Protein AF-A0A834TKG4-F1 (afdb_monomer)

Solvent-accessible surface area (backbone atoms only — not comparable to full-atom values): 13548 Å² total; per-residue (Å²): 133,84,75,56,68,64,60,54,53,48,51,54,40,50,51,53,50,52,53,44,49,48,60,56,52,59,51,78,78,48,85,90,79,63,82,61,57,64,55,54,50,53,53,45,51,53,52,48,52,54,41,52,54,48,50,53,53,52,49,50,49,61,70,53,38,75,81,76,44,99,68,56,69,70,56,56,52,52,53,50,52,54,48,52,52,52,52,50,50,50,51,50,53,50,49,52,55,48,49,51,54,47,48,52,41,49,74,68,39,55,80,53,52,67,62,47,50,51,47,61,63,47,75,77,44,54,79,67,51,43,54,51,50,50,53,50,53,52,52,54,49,52,56,54,48,52,55,49,48,54,53,52,52,54,51,49,53,51,54,51,52,51,52,52,51,50,55,51,49,51,54,55,49,53,57,48,50,55,52,50,53,56,49,49,51,51,52,51,64,52,50,53,61,50,51,52,50,51,53,54,53,50,52,52,53,53,52,54,53,53,54,52,53,52,51,54,53,51,52,54,54,56,65,74,67,63,77,87,80,83,85,87,81,82,90,79,85,134

Foldseek 3Di:
DDPDPLVVLLVVLVVLLVVLVVLLVVVVPDDDDDPVVVVSLVVSVVSLVVSVVSLVVSVVCLVCVVVPDPDDVVVSVVSVVSSVVSVVSSVVSVVSSVVVVVVVVVVVPPPPVVVVVLCVVCVPDDPVVNVVSVVVVVVVVVVVVVVVVVVVVVVVVVVVVVVVVVVVVVVVVVVVVVVVVVVVCVVVVVPVVVVVVVVVVVVVVVVVVVVVVVVVVVVVVVVVPDDDDDDDDDDDDD

pLDDT: mean 70.34, std 13.9, range [37.44, 93.44]

Radius of gyration: 43.19 Å; Cα contacts (8 Å, |Δi|>4): 55; chains: 1; bounding box: 131×38×125 Å

Mean predicted aligned error: 20.1 Å

Structure (mmCIF, N/CA/C/O backbone):
data_AF-A0A834TKG4-F1
#
_entry.id   AF-A0A834TKG4-F1
#
loop_
_atom_site.group_PDB
_atom_site.id
_atom_site.type_symbol
_atom_site.label_atom_id
_atom_site.label_alt_id
_atom_site.label_comp_id
_atom_site.label_asym_id
_atom_site.label_entity_id
_atom_site.label_seq_id
_atom_site.pdbx_PDB_ins_code
_atom_site.Cartn_x
_atom_site.Cartn_y
_atom_site.Cartn_z
_atom_site.occupancy
_atom_site.B_iso_or_equiv
_atom_site.auth_seq_id
_atom_site.auth_comp_id
_atom_site.auth_asym_id
_atom_site.auth_atom_id
_atom_site.pdbx_PDB_model_num
ATOM 1 N N . MET A 1 1 ? -21.857 -5.914 17.409 1.00 37.44 1 MET A N 1
ATOM 2 C CA . MET A 1 1 ? -20.443 -6.019 17.826 1.00 37.44 1 MET A CA 1
ATOM 3 C C . MET A 1 1 ? -19.599 -5.510 16.670 1.00 37.44 1 MET A C 1
ATOM 5 O O . MET A 1 1 ? -19.469 -6.218 15.680 1.00 37.44 1 MET A O 1
ATOM 9 N N . ALA A 1 2 ? -19.170 -4.247 16.712 1.00 50.44 2 ALA A N 1
ATOM 10 C CA . ALA A 1 2 ? -18.361 -3.668 15.642 1.00 50.44 2 ALA A CA 1
ATOM 11 C C . ALA A 1 2 ? -16.979 -4.337 15.653 1.00 50.44 2 ALA A C 1
ATOM 13 O O . ALA A 1 2 ? -16.326 -4.378 16.692 1.00 50.44 2 ALA A O 1
ATOM 14 N N . SER A 1 3 ? -16.574 -4.925 14.526 1.00 61.81 3 SER A N 1
ATOM 15 C CA . SER A 1 3 ? -15.241 -5.516 14.389 1.00 61.81 3 SER A CA 1
ATOM 16 C C . SER A 1 3 ? -14.193 -4.421 14.567 1.00 61.81 3 SER A C 1
ATOM 18 O O . SER A 1 3 ? -14.313 -3.370 13.941 1.00 61.81 3 SER A O 1
ATOM 20 N N . ASP A 1 4 ? -13.172 -4.688 15.383 1.00 80.25 4 ASP A N 1
ATOM 21 C CA . ASP A 1 4 ? -12.045 -3.782 15.613 1.00 80.25 4 ASP A CA 1
ATOM 22 C C . ASP A 1 4 ? -11.504 -3.246 14.267 1.00 80.25 4 ASP A C 1
ATOM 24 O O . ASP A 1 4 ? -11.123 -4.051 13.401 1.00 80.25 4 ASP A O 1
ATOM 28 N N . PRO A 1 5 ? -11.490 -1.912 14.063 1.00 81.81 5 PRO A N 1
ATOM 29 C CA . PRO A 1 5 ? -11.007 -1.287 12.836 1.00 81.81 5 PRO A CA 1
ATOM 30 C C . PRO A 1 5 ? -9.600 -1.739 12.440 1.00 81.81 5 PRO A C 1
ATOM 32 O O . PRO A 1 5 ? -9.330 -1.936 11.251 1.00 81.81 5 PRO A O 1
ATOM 35 N N . TRP A 1 6 ? -8.728 -1.970 13.424 1.00 87.44 6 TRP A N 1
ATOM 36 C CA . TRP A 1 6 ? -7.370 -2.450 13.197 1.00 87.44 6 TRP A CA 1
ATOM 37 C C . TRP A 1 6 ? -7.371 -3.873 12.634 1.00 87.44 6 TRP A C 1
ATOM 39 O O . TRP A 1 6 ? -6.695 -4.151 11.646 1.00 87.44 6 TRP A O 1
ATOM 49 N N . VAL A 1 7 ? -8.191 -4.767 13.197 1.00 87.12 7 VAL A N 1
ATOM 50 C CA . VAL A 1 7 ? -8.301 -6.164 12.738 1.00 87.12 7 VAL A CA 1
ATOM 51 C C . VAL A 1 7 ? -8.817 -6.227 11.301 1.00 87.12 7 VAL A C 1
ATOM 53 O O . VAL A 1 7 ? -8.316 -7.015 10.497 1.00 87.12 7 VAL A O 1
ATOM 56 N N . ARG A 1 8 ? -9.774 -5.366 10.938 1.00 88.06 8 ARG A N 1
ATOM 57 C CA . ARG A 1 8 ? -10.283 -5.286 9.561 1.00 88.06 8 ARG A CA 1
ATOM 58 C C . ARG A 1 8 ? -9.191 -4.853 8.578 1.00 88.06 8 ARG A C 1
ATOM 60 O O . ARG A 1 8 ? -8.958 -5.551 7.593 1.00 88.06 8 ARG A O 1
ATOM 67 N N . GLN A 1 9 ? -8.487 -3.757 8.870 1.00 86.50 9 GLN A N 1
ATOM 68 C CA . GLN A 1 9 ? -7.397 -3.267 8.016 1.00 86.50 9 GLN A CA 1
ATOM 69 C C . GLN A 1 9 ? -6.241 -4.271 7.926 1.00 86.50 9 GLN A C 1
ATOM 71 O O . GLN A 1 9 ? -5.652 -4.453 6.859 1.00 86.50 9 GLN A O 1
ATOM 76 N N . PHE A 1 10 ? -5.956 -4.981 9.019 1.00 91.12 10 PHE A N 1
ATOM 77 C CA . PHE A 1 10 ? -4.923 -6.009 9.061 1.00 91.12 10 PHE A CA 1
ATOM 78 C C . PHE A 1 10 ? -5.269 -7.197 8.159 1.00 91.12 10 PHE A C 1
ATOM 80 O O . PHE A 1 10 ? -4.407 -7.690 7.428 1.00 91.12 10 PHE A O 1
ATOM 87 N N . ASN A 1 11 ? -6.530 -7.633 8.155 1.00 92.12 11 ASN A N 1
ATOM 88 C CA . ASN A 1 11 ? -6.994 -8.710 7.281 1.00 92.12 11 ASN A CA 1
ATOM 89 C C . ASN A 1 11 ? -6.917 -8.316 5.799 1.00 92.12 11 ASN A C 1
ATOM 91 O O . ASN A 1 11 ? -6.475 -9.113 4.971 1.00 92.12 11 ASN A O 1
ATOM 95 N N . GLU A 1 12 ? -7.283 -7.079 5.461 1.00 90.50 12 GLU A N 1
ATOM 96 C CA . GLU A 1 12 ? -7.150 -6.556 4.097 1.00 90.50 12 GLU A CA 1
ATOM 97 C C . GLU A 1 12 ? -5.686 -6.470 3.647 1.00 90.50 12 GLU A C 1
ATOM 99 O O . GLU A 1 12 ? -5.351 -6.907 2.544 1.00 90.50 12 GLU A O 1
ATOM 104 N N . ALA A 1 13 ? -4.800 -5.953 4.506 1.00 89.75 13 ALA A N 1
ATOM 105 C CA . ALA A 1 13 ? -3.364 -5.901 4.240 1.00 89.75 13 ALA A CA 1
ATOM 106 C C . ALA A 1 13 ? -2.765 -7.310 4.084 1.00 89.75 13 ALA A C 1
ATOM 108 O O . ALA A 1 13 ? -1.976 -7.556 3.173 1.00 89.75 13 ALA A O 1
ATOM 109 N N . SER A 1 14 ? -3.190 -8.260 4.920 1.00 93.31 14 SER A N 1
ATOM 110 C CA . SER A 1 14 ? -2.753 -9.658 4.847 1.00 93.31 14 SER A CA 1
ATOM 111 C C . SER A 1 14 ? -3.196 -10.332 3.550 1.00 93.31 14 SER A C 1
ATOM 113 O O . SER A 1 14 ? -2.388 -10.991 2.897 1.00 93.31 14 SER A O 1
ATOM 115 N N . LYS A 1 15 ? -4.447 -10.120 3.120 1.00 93.44 15 LYS A N 1
ATOM 116 C CA . LYS A 1 15 ? -4.942 -10.630 1.834 1.00 93.44 15 LYS A CA 1
ATOM 117 C C . LYS A 1 15 ? -4.141 -10.058 0.664 1.00 93.44 15 LYS A C 1
ATOM 119 O O . LYS A 1 15 ? -3.711 -10.808 -0.209 1.00 93.44 15 LYS A O 1
ATOM 124 N N . LEU A 1 16 ? -3.886 -8.749 0.675 1.00 88.81 16 LEU A N 1
ATOM 125 C CA . LEU A 1 16 ? -3.086 -8.087 -0.354 1.00 88.81 16 LEU A CA 1
ATOM 126 C C . LEU A 1 16 ? -1.649 -8.634 -0.402 1.00 88.81 16 LEU A C 1
ATOM 128 O O . LEU A 1 16 ? -1.102 -8.825 -1.486 1.00 88.81 16 LEU A O 1
ATOM 132 N N . ALA A 1 17 ? -1.050 -8.931 0.754 1.00 91.00 17 ALA A N 1
ATOM 133 C CA . ALA A 1 17 ? 0.273 -9.543 0.830 1.00 91.00 17 ALA A CA 1
ATOM 134 C C . ALA A 1 17 ? 0.304 -10.956 0.218 1.00 91.00 17 ALA A C 1
ATOM 136 O O . ALA A 1 17 ? 1.222 -11.263 -0.543 1.00 91.00 17 ALA A O 1
ATOM 137 N N . GLU A 1 18 ? -0.702 -11.796 0.485 1.00 93.12 18 GLU A N 1
ATOM 138 C CA . GLU A 1 18 ? -0.793 -13.131 -0.129 1.00 93.12 18 GLU A CA 1
ATOM 139 C C . GLU A 1 18 ? -1.052 -13.058 -1.644 1.00 93.12 18 GLU A C 1
ATOM 141 O O . GLU A 1 18 ? -0.477 -13.838 -2.401 1.00 93.12 18 GLU A O 1
ATOM 146 N N . GLU A 1 19 ? -1.824 -12.077 -2.123 1.00 91.00 19 GLU A N 1
ATOM 147 C CA . GLU A 1 19 ? -1.983 -11.835 -3.564 1.00 91.00 19 GLU A CA 1
ATOM 148 C C . GLU A 1 19 ? -0.656 -11.450 -4.237 1.00 91.00 19 GLU A C 1
ATOM 150 O O . GLU A 1 19 ? -0.339 -11.953 -5.316 1.00 91.00 19 GLU A O 1
ATOM 155 N N . VAL A 1 20 ? 0.143 -10.576 -3.611 1.00 87.69 20 VAL A N 1
ATOM 156 C CA . VAL A 1 20 ? 1.477 -10.207 -4.120 1.00 87.69 20 VAL A CA 1
ATOM 157 C C . VAL A 1 20 ? 2.413 -11.406 -4.133 1.00 87.69 20 VAL A C 1
ATOM 159 O O . VAL A 1 20 ? 3.084 -11.647 -5.139 1.00 87.69 20 VAL A O 1
ATOM 162 N N . LYS A 1 21 ? 2.417 -12.194 -3.060 1.00 89.00 21 LYS A N 1
ATOM 163 C CA . LYS A 1 21 ? 3.192 -13.431 -2.980 1.00 89.00 21 LYS A CA 1
ATOM 164 C C . LYS A 1 21 ? 2.783 -14.417 -4.075 1.00 89.00 21 LYS A C 1
ATOM 166 O O . LYS A 1 21 ? 3.656 -14.960 -4.742 1.00 89.00 21 LYS A O 1
ATOM 171 N N . GLY A 1 22 ? 1.484 -14.580 -4.329 1.00 87.00 22 GLY A N 1
ATOM 172 C CA . GLY A 1 22 ? 0.961 -15.399 -5.424 1.00 87.00 22 GLY A CA 1
ATOM 173 C C . GLY A 1 22 ? 1.446 -14.935 -6.801 1.00 87.00 22 GLY A C 1
ATOM 174 O O . GLY A 1 22 ? 1.899 -15.759 -7.593 1.00 87.00 22 GLY A O 1
ATOM 175 N N . MET A 1 23 ? 1.445 -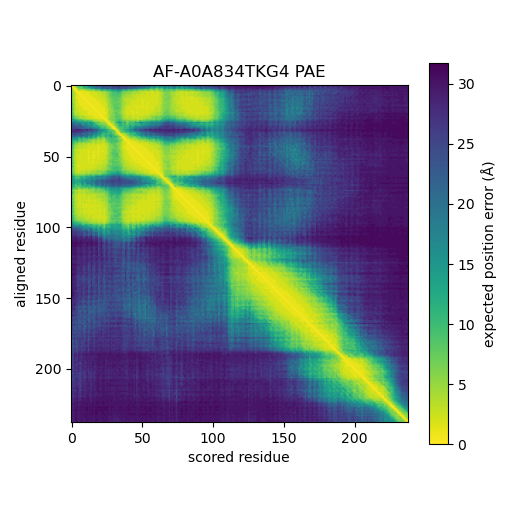13.623 -7.068 1.00 83.12 23 MET A N 1
ATOM 176 C CA . MET A 1 23 ? 1.977 -13.062 -8.323 1.00 83.12 23 MET A CA 1
ATOM 177 C C . MET A 1 23 ? 3.487 -13.298 -8.488 1.00 83.12 23 MET A C 1
ATOM 179 O O . MET A 1 23 ? 3.952 -13.539 -9.601 1.00 83.12 23 MET A O 1
ATOM 183 N N . ILE A 1 24 ? 4.254 -13.249 -7.395 1.00 80.06 24 ILE A N 1
ATOM 184 C CA . ILE A 1 24 ? 5.702 -13.510 -7.408 1.00 80.06 24 ILE A CA 1
ATOM 185 C C . ILE A 1 24 ? 5.986 -15.010 -7.594 1.00 80.06 24 ILE A C 1
ATOM 187 O O . ILE A 1 24 ? 6.845 -15.377 -8.394 1.00 80.06 24 ILE A O 1
ATOM 191 N N . SER A 1 25 ? 5.255 -15.890 -6.905 1.00 79.81 25 SER A N 1
ATOM 192 C CA . SER A 1 25 ? 5.438 -17.344 -7.000 1.00 79.81 25 SER A CA 1
ATOM 193 C C . SER A 1 25 ? 4.993 -17.910 -8.349 1.00 79.81 25 SER A C 1
ATOM 195 O O . SER A 1 25 ? 5.722 -18.719 -8.921 1.00 79.81 25 SER A O 1
ATOM 197 N N . ALA A 1 26 ? 3.869 -17.444 -8.909 1.00 69.38 26 ALA A N 1
ATOM 198 C CA . ALA A 1 26 ? 3.404 -17.854 -10.239 1.00 69.38 26 ALA A CA 1
ATOM 199 C C . ALA A 1 26 ? 4.455 -17.592 -11.335 1.00 69.38 26 ALA A C 1
ATOM 201 O O . ALA A 1 26 ? 4.578 -18.362 -12.284 1.00 69.38 26 ALA A O 1
ATOM 202 N N . LYS A 1 27 ? 5.283 -16.552 -11.165 1.00 59.69 27 LYS A N 1
ATOM 203 C CA . LYS A 1 27 ? 6.393 -16.244 -12.072 1.00 59.69 27 LYS A CA 1
ATOM 204 C C . LYS A 1 27 ? 7.545 -17.249 -11.987 1.00 59.69 27 LYS A C 1
ATOM 206 O O . LYS A 1 27 ? 8.167 -17.521 -13.008 1.00 59.69 27 LYS A O 1
ATOM 211 N N . SER A 1 28 ? 7.835 -17.801 -10.807 1.00 57.44 28 SER A N 1
ATOM 212 C CA . SER A 1 28 ? 8.924 -18.776 -10.628 1.00 57.44 28 SER A CA 1
ATOM 213 C C . SER A 1 28 ? 8.673 -20.107 -11.353 1.00 57.44 28 SER A C 1
ATOM 215 O O . SER A 1 28 ? 9.618 -20.822 -11.665 1.00 57.44 28 SER A O 1
ATOM 217 N N . SER A 1 29 ? 7.409 -20.413 -11.666 1.00 53.66 29 SER A N 1
ATOM 218 C CA . SER A 1 29 ? 6.982 -21.651 -12.329 1.00 53.66 29 SER A CA 1
ATOM 219 C C . SER A 1 29 ? 6.807 -21.531 -13.851 1.00 53.66 29 SER A C 1
ATOM 221 O O . SER A 1 29 ? 6.517 -22.535 -14.497 1.00 53.66 29 SER A O 1
ATOM 223 N N . GLN A 1 30 ? 6.953 -20.336 -14.439 1.00 50.75 30 GLN A N 1
ATOM 224 C CA . GLN A 1 30 ? 6.602 -20.073 -15.840 1.00 50.75 30 GLN A CA 1
ATOM 225 C C . GLN A 1 30 ? 7.841 -19.635 -16.652 1.00 50.75 30 GLN A C 1
ATOM 227 O O . GLN A 1 30 ? 8.479 -18.643 -16.284 1.00 50.75 30 GLN A O 1
ATOM 232 N N . PRO A 1 31 ? 8.202 -20.321 -17.758 1.00 49.31 31 PRO A N 1
ATOM 233 C CA . PRO A 1 31 ? 9.365 -19.952 -18.565 1.00 49.31 31 PRO A CA 1
ATOM 234 C C . PRO A 1 31 ? 9.182 -18.553 -19.173 1.00 49.31 31 PRO A C 1
ATOM 236 O O . PRO A 1 31 ? 8.114 -18.194 -19.672 1.00 49.31 31 PRO A O 1
ATOM 239 N N . SER A 1 32 ? 10.224 -17.724 -19.085 1.00 54.69 32 SER A N 1
ATOM 240 C CA . SER A 1 32 ? 10.198 -16.326 -19.512 1.00 54.69 32 SER A CA 1
ATOM 241 C C . SER A 1 32 ? 10.205 -16.202 -21.035 1.00 54.69 32 SER A C 1
ATOM 243 O O . SER A 1 32 ? 11.262 -16.245 -21.657 1.00 54.69 32 SER A O 1
ATOM 245 N N . SER A 1 33 ? 9.043 -15.975 -21.642 1.00 50.50 33 SER A N 1
ATOM 246 C CA . SER A 1 33 ? 8.985 -15.393 -22.983 1.00 50.50 33 SER A CA 1
ATOM 247 C C . SER A 1 33 ? 7.659 -14.661 -23.185 1.00 50.50 33 SER A C 1
ATOM 249 O O . SER A 1 33 ? 6.599 -15.280 -23.177 1.00 50.50 33 SER A O 1
ATOM 251 N N . GLY A 1 34 ? 7.716 -13.328 -23.299 1.00 50.38 34 GLY A N 1
ATOM 252 C CA . GLY A 1 34 ? 6.586 -12.499 -23.730 1.00 50.38 34 GLY A CA 1
ATOM 253 C C . GLY A 1 34 ? 6.434 -11.136 -23.020 1.00 50.38 34 GLY A C 1
ATOM 254 O O . GLY A 1 34 ? 6.839 -10.991 -21.857 1.00 50.38 34 GLY A O 1
ATOM 255 N N . PRO A 1 35 ? 5.794 -10.147 -23.689 1.00 51.34 35 PRO A N 1
ATOM 256 C CA . PRO A 1 35 ? 5.509 -8.793 -23.176 1.00 51.34 35 PRO A CA 1
ATOM 257 C C . PRO A 1 35 ? 4.583 -8.756 -21.945 1.00 51.34 35 PRO A C 1
ATOM 259 O O . PRO A 1 35 ? 4.424 -7.713 -21.314 1.00 51.34 35 PRO A O 1
ATOM 262 N N . GLU A 1 36 ? 4.031 -9.899 -21.541 1.00 49.78 36 GLU A N 1
ATOM 263 C CA . GLU A 1 36 ? 3.241 -10.055 -20.317 1.00 49.78 36 GLU A CA 1
ATOM 264 C C . GLU A 1 36 ? 4.103 -9.979 -19.041 1.00 49.78 36 GLU A C 1
ATOM 266 O O . GLU A 1 36 ? 3.642 -9.543 -17.986 1.00 49.78 36 GLU A O 1
ATOM 271 N N . THR A 1 37 ? 5.400 -10.298 -19.132 1.00 57.41 37 THR A N 1
ATOM 272 C CA . THR A 1 37 ? 6.331 -10.236 -17.989 1.00 57.41 37 THR A CA 1
ATOM 273 C C . THR A 1 37 ? 6.462 -8.829 -17.370 1.00 57.41 37 THR A C 1
ATOM 275 O O . THR A 1 37 ? 6.317 -8.713 -16.149 1.00 57.41 37 THR A O 1
ATOM 278 N N . PRO A 1 38 ? 6.706 -7.745 -18.138 1.00 58.00 38 PRO A N 1
ATOM 279 C CA . PRO A 1 38 ? 6.780 -6.393 -17.576 1.00 58.00 38 PRO A CA 1
ATOM 280 C C . PRO A 1 38 ? 5.440 -5.877 -17.023 1.00 58.00 38 PRO A C 1
ATOM 282 O O . PRO A 1 38 ? 5.445 -5.161 -16.020 1.00 58.00 38 PRO A O 1
ATOM 285 N N . ARG A 1 39 ? 4.296 -6.273 -17.606 1.00 60.91 39 ARG A N 1
ATOM 286 C CA . ARG A 1 39 ? 2.951 -5.909 -17.110 1.00 60.91 39 ARG A CA 1
ATOM 287 C C . ARG A 1 39 ? 2.630 -6.548 -15.759 1.00 60.91 39 ARG A C 1
ATOM 289 O O . ARG A 1 39 ? 2.108 -5.887 -14.865 1.00 60.91 39 ARG A O 1
ATOM 296 N N . HIS A 1 40 ? 2.988 -7.816 -15.571 1.00 66.88 40 HIS A N 1
ATOM 297 C CA . HIS A 1 40 ? 2.830 -8.478 -14.275 1.00 66.88 40 HIS A CA 1
ATOM 298 C C . HIS A 1 40 ? 3.727 -7.863 -13.194 1.00 66.88 40 HIS A C 1
ATOM 300 O O . HIS A 1 40 ? 3.296 -7.686 -12.054 1.00 66.88 40 HIS A O 1
ATOM 306 N N . LEU A 1 41 ? 4.955 -7.479 -13.554 1.00 66.25 41 LEU A N 1
ATOM 307 C CA . LEU A 1 41 ? 5.897 -6.857 -12.625 1.00 66.25 41 LEU A CA 1
ATOM 308 C C . LEU A 1 41 ? 5.416 -5.475 -12.157 1.00 66.25 41 LEU A C 1
ATOM 310 O O . LEU A 1 41 ? 5.518 -5.155 -10.971 1.00 66.25 41 LEU A O 1
ATOM 314 N N . SER A 1 42 ? 4.861 -4.664 -13.062 1.00 68.38 42 SER A N 1
ATOM 315 C CA . SER A 1 42 ? 4.301 -3.356 -12.708 1.00 68.38 42 SER A CA 1
ATOM 316 C C . SER A 1 42 ? 3.062 -3.486 -11.816 1.00 68.38 42 SER A C 1
ATOM 318 O O . SER A 1 42 ? 2.956 -2.774 -10.814 1.00 68.38 42 SER A O 1
ATOM 320 N N . ALA A 1 43 ? 2.177 -4.449 -12.098 1.00 72.88 43 ALA A N 1
ATOM 321 C CA . ALA A 1 43 ? 1.025 -4.754 -11.250 1.00 72.88 43 ALA A CA 1
ATOM 322 C C . ALA A 1 43 ? 1.443 -5.199 -9.835 1.00 72.88 43 ALA A C 1
ATOM 324 O O . ALA A 1 43 ? 0.883 -4.724 -8.843 1.00 72.88 43 ALA A O 1
ATOM 325 N N . ALA A 1 44 ? 2.470 -6.050 -9.727 1.00 74.50 44 ALA A N 1
ATOM 326 C CA . ALA A 1 44 ? 3.020 -6.487 -8.446 1.00 74.50 44 ALA A CA 1
ATOM 327 C C . ALA A 1 44 ? 3.641 -5.329 -7.650 1.00 74.50 44 ALA A C 1
ATOM 329 O O . ALA A 1 44 ? 3.356 -5.177 -6.462 1.00 74.50 44 ALA A O 1
ATOM 330 N N . ARG A 1 45 ? 4.411 -4.455 -8.311 1.00 75.81 45 ARG A N 1
ATOM 331 C CA . ARG A 1 45 ? 4.981 -3.245 -7.691 1.00 75.81 45 ARG A CA 1
ATOM 332 C C . ARG A 1 45 ? 3.896 -2.303 -7.170 1.00 75.81 45 ARG A C 1
ATOM 334 O O . ARG A 1 45 ? 3.980 -1.873 -6.024 1.00 75.81 45 ARG A O 1
ATOM 341 N N . ARG A 1 46 ? 2.845 -2.047 -7.959 1.00 78.50 46 ARG A N 1
ATOM 342 C CA . ARG A 1 46 ? 1.710 -1.205 -7.540 1.00 78.50 46 ARG A CA 1
ATOM 343 C C . ARG A 1 46 ? 1.019 -1.766 -6.296 1.00 78.50 46 ARG A C 1
ATOM 345 O O . ARG A 1 46 ? 0.756 -1.020 -5.357 1.00 78.50 46 ARG A O 1
ATOM 352 N N . LYS A 1 47 ? 0.767 -3.079 -6.256 1.00 80.50 47 LYS A N 1
ATOM 353 C CA . LYS A 1 47 ? 0.163 -3.741 -5.087 1.00 80.50 47 LYS A CA 1
ATOM 354 C C . LYS A 1 47 ? 1.065 -3.700 -3.847 1.00 80.50 47 LYS A C 1
ATOM 356 O O . LYS A 1 47 ? 0.548 -3.542 -2.746 1.00 80.50 47 LYS A O 1
ATOM 361 N N . ILE A 1 48 ? 2.389 -3.761 -4.003 1.00 78.62 48 ILE A N 1
ATOM 362 C CA . ILE A 1 48 ? 3.330 -3.564 -2.886 1.00 78.62 48 ILE A CA 1
ATOM 363 C C . ILE A 1 48 ? 3.276 -2.138 -2.343 1.00 78.62 48 ILE A C 1
ATOM 365 O O . ILE A 1 48 ? 3.301 -1.961 -1.127 1.00 78.62 48 ILE A O 1
ATOM 369 N N . THR A 1 49 ? 3.186 -1.125 -3.205 1.00 78.62 49 THR A N 1
ATOM 370 C CA . THR A 1 49 ? 3.029 0.265 -2.752 1.00 78.62 49 THR A CA 1
ATOM 371 C C . THR A 1 49 ? 1.750 0.424 -1.931 1.00 78.62 49 THR A C 1
ATOM 373 O O . THR A 1 49 ? 1.806 0.941 -0.822 1.00 78.62 49 THR A O 1
ATOM 376 N N . ILE A 1 50 ? 0.626 -0.127 -2.408 1.00 80.50 50 ILE A N 1
ATOM 377 C CA . ILE A 1 50 ? -0.650 -0.121 -1.670 1.00 80.50 50 ILE A CA 1
ATOM 378 C C . ILE A 1 50 ? -0.517 -0.846 -0.319 1.00 80.50 50 ILE A C 1
ATOM 380 O O . ILE A 1 50 ? -1.046 -0.382 0.690 1.00 80.50 50 ILE A O 1
ATOM 384 N N . LEU A 1 51 ? 0.207 -1.970 -0.276 1.00 80.50 51 LEU A N 1
ATOM 385 C CA . LEU A 1 51 ? 0.470 -2.699 0.965 1.00 80.50 51 LEU A CA 1
ATOM 386 C C . LEU A 1 51 ? 1.269 -1.856 1.968 1.00 80.50 51 LEU A C 1
ATOM 388 O O . LEU A 1 51 ? 0.924 -1.855 3.146 1.00 80.50 51 LEU A O 1
ATOM 392 N N . ARG A 1 52 ? 2.294 -1.117 1.521 1.00 81.19 52 ARG A N 1
ATOM 393 C CA . ARG A 1 52 ? 3.073 -0.217 2.391 1.00 81.19 52 ARG A CA 1
ATOM 394 C C . ARG A 1 52 ? 2.207 0.885 2.991 1.00 81.19 52 ARG A C 1
ATOM 396 O O . ARG A 1 52 ? 2.229 1.056 4.204 1.00 81.19 52 ARG A O 1
ATOM 403 N N . THR A 1 53 ? 1.358 1.521 2.186 1.00 81.94 53 THR A N 1
ATOM 404 C CA . THR A 1 53 ? 0.400 2.519 2.684 1.00 81.94 53 THR A CA 1
ATOM 405 C C . THR A 1 53 ? -0.565 1.919 3.713 1.00 81.94 53 THR A C 1
ATOM 407 O O . THR A 1 53 ? -0.824 2.520 4.750 1.00 81.94 53 THR A O 1
ATOM 410 N N . LYS A 1 54 ? -1.064 0.692 3.496 1.00 84.19 54 LYS A N 1
ATOM 411 C CA . LYS A 1 54 ? -1.904 0.002 4.494 1.00 84.19 54 LYS A CA 1
ATOM 412 C C . LYS A 1 54 ? -1.155 -0.314 5.794 1.00 84.19 54 LYS A C 1
ATOM 414 O O . LYS A 1 54 ? -1.762 -0.261 6.859 1.00 84.19 54 LYS A O 1
ATOM 419 N N . ILE A 1 55 ? 0.139 -0.627 5.726 1.00 85.88 55 ILE A N 1
ATOM 420 C CA . ILE A 1 55 ? 0.988 -0.829 6.911 1.00 85.88 55 ILE A CA 1
ATOM 421 C C . ILE A 1 55 ? 1.162 0.491 7.675 1.00 85.88 55 ILE A C 1
ATOM 423 O O . ILE A 1 55 ? 1.039 0.491 8.894 1.00 85.88 55 ILE A O 1
ATOM 427 N N . GLU A 1 56 ? 1.366 1.615 6.986 1.00 83.56 56 GLU A N 1
ATOM 428 C CA . GLU A 1 56 ? 1.439 2.947 7.610 1.00 83.56 56 GLU A CA 1
ATOM 429 C C . GLU A 1 56 ? 0.126 3.324 8.315 1.00 83.56 56 GLU A C 1
ATOM 431 O O . GLU A 1 56 ? 0.150 3.797 9.451 1.00 83.56 56 GLU A O 1
ATOM 436 N N . ILE A 1 57 ? -1.025 3.022 7.701 1.00 84.00 57 ILE A N 1
ATOM 437 C CA . ILE A 1 57 ? -2.352 3.193 8.320 1.00 84.00 57 ILE A CA 1
ATOM 438 C C . ILE A 1 57 ? -2.505 2.302 9.562 1.00 84.00 57 ILE A C 1
ATOM 440 O O . ILE A 1 57 ? -3.023 2.724 10.590 1.00 84.00 57 ILE A O 1
ATOM 444 N N . LEU A 1 58 ? -2.054 1.049 9.501 1.00 86.69 58 LEU A N 1
ATOM 445 C CA . LEU A 1 58 ? -2.094 0.152 10.658 1.00 86.69 58 LEU A CA 1
ATOM 446 C C . LEU A 1 58 ? -1.175 0.622 11.793 1.00 86.69 58 LEU A C 1
ATOM 448 O O . LEU A 1 58 ? -1.506 0.417 12.961 1.00 86.69 58 LEU A O 1
ATOM 452 N N . GLN A 1 59 ? -0.045 1.247 11.456 1.00 87.50 59 GLN A N 1
ATOM 453 C CA . GLN A 1 59 ? 0.909 1.809 12.408 1.00 87.50 59 GLN A CA 1
ATOM 454 C C . GLN A 1 59 ? 0.298 3.023 13.114 1.00 87.50 59 GLN A C 1
ATOM 456 O O . GLN A 1 59 ? 0.357 3.100 14.340 1.00 87.50 59 GLN A O 1
ATOM 461 N N . SER A 1 60 ? -0.336 3.932 12.362 1.00 83.62 60 SER A N 1
ATOM 462 C CA . SER A 1 60 ? -0.999 5.105 12.937 1.00 83.62 60 SER A CA 1
ATOM 463 C C . SER A 1 60 ? -2.142 4.702 13.862 1.00 83.62 60 SER A C 1
ATOM 465 O O . SER A 1 60 ? -2.214 5.219 14.972 1.0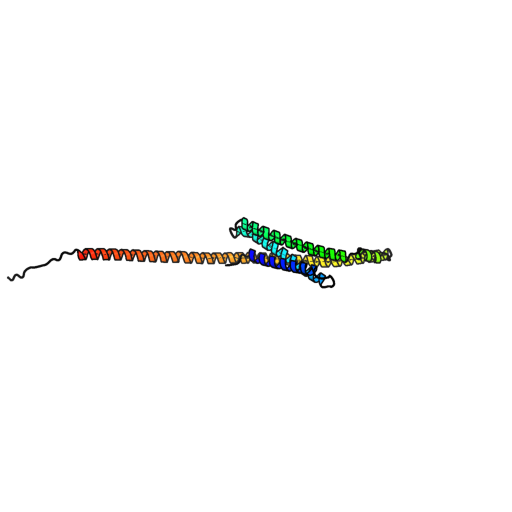0 83.62 60 SER A O 1
ATOM 467 N N . LEU A 1 61 ? -2.942 3.699 13.480 1.00 82.88 61 LEU A N 1
ATOM 468 C CA . LEU A 1 61 ? -3.984 3.142 14.342 1.00 82.88 61 LEU A CA 1
ATOM 469 C C . LEU A 1 61 ? -3.408 2.635 15.673 1.00 82.88 61 LEU A C 1
ATOM 471 O O . LEU A 1 61 ? -3.968 2.922 16.721 1.00 82.88 61 LEU A O 1
ATOM 475 N N . ILE A 1 62 ? -2.269 1.932 15.678 1.00 82.50 62 ILE A N 1
ATOM 476 C CA . ILE A 1 62 ? -1.630 1.491 16.935 1.00 82.50 62 ILE A CA 1
ATOM 477 C C . ILE A 1 62 ? -1.161 2.680 17.778 1.00 82.50 62 ILE A C 1
ATOM 479 O O . ILE A 1 62 ? -1.250 2.618 18.999 1.00 82.50 62 ILE A O 1
ATOM 483 N N . SER A 1 63 ? -0.671 3.752 17.155 1.00 78.19 63 SER A N 1
ATOM 484 C CA . SER A 1 63 ? -0.228 4.956 17.865 1.00 78.19 63 SER A CA 1
ATOM 485 C C . SER A 1 63 ? -1.382 5.797 18.422 1.00 78.19 63 SER A C 1
ATOM 487 O O . SER A 1 63 ? -1.196 6.446 19.448 1.00 78.19 63 SER A O 1
ATOM 489 N N . THR A 1 64 ? -2.564 5.768 17.798 1.00 72.31 64 THR A N 1
ATOM 490 C CA . THR A 1 64 ? -3.774 6.473 18.271 1.00 72.31 64 THR A CA 1
ATOM 491 C C . THR A 1 64 ? -4.615 5.636 19.240 1.00 72.31 64 THR A C 1
ATOM 493 O O . THR A 1 64 ? -5.415 6.168 20.001 1.00 72.31 64 THR A O 1
ATOM 496 N N . LEU A 1 65 ? -4.425 4.317 19.258 1.00 65.00 65 LEU A N 1
ATOM 497 C CA . LEU A 1 65 ? -5.152 3.380 20.119 1.00 65.00 65 LEU A CA 1
ATOM 498 C C . LEU A 1 65 ? -5.025 3.648 21.643 1.00 65.00 65 LEU A C 1
ATOM 500 O O . LEU A 1 65 ? -6.045 3.558 22.330 1.00 65.00 65 LEU A O 1
ATOM 504 N N . PRO A 1 66 ? -3.845 4.005 22.198 1.00 58.91 66 PRO A N 1
ATOM 505 C CA . PRO A 1 66 ? -3.671 4.280 23.626 1.00 58.91 66 PRO A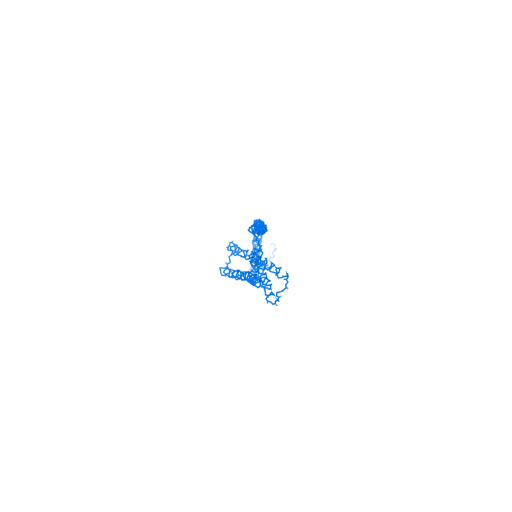 CA 1
ATOM 506 C C . PRO A 1 66 ? -4.483 5.472 24.143 1.00 58.91 66 PRO A C 1
ATOM 508 O O . PRO A 1 66 ? -4.716 5.551 25.346 1.00 58.91 66 PRO A O 1
ATOM 511 N N . SER A 1 67 ? -4.902 6.396 23.267 1.00 55.50 67 SER A N 1
ATOM 512 C CA . SER A 1 67 ? -5.708 7.558 23.660 1.00 55.50 67 SER A CA 1
ATOM 513 C C . SER A 1 67 ? -7.215 7.297 23.616 1.00 55.50 67 SER A C 1
ATOM 515 O O . SER A 1 67 ? -7.964 8.089 24.174 1.00 55.50 67 SER A O 1
ATOM 517 N N . GLN A 1 68 ? -7.667 6.211 22.973 1.00 53.56 68 GLN A N 1
ATOM 518 C CA . GLN A 1 68 ? -9.093 5.922 22.755 1.00 53.56 68 GLN A CA 1
ATOM 519 C C . GLN A 1 68 ? -9.612 4.694 23.522 1.00 53.56 68 GLN A C 1
ATOM 521 O O . GLN A 1 68 ? -10.795 4.649 23.852 1.00 53.56 68 GLN A O 1
ATOM 526 N N . GLN A 1 69 ? -8.772 3.698 23.843 1.00 55.19 69 GLN A N 1
ATOM 527 C CA . GLN A 1 69 ? -9.173 2.545 24.665 1.00 55.19 69 GLN A CA 1
ATOM 528 C C . GLN A 1 69 ? -8.032 2.036 25.564 1.00 55.19 69 GLN A C 1
ATOM 530 O O . GLN A 1 69 ? -6.879 1.994 25.127 1.00 55.19 69 GLN A O 1
ATOM 535 N N . PRO A 1 70 ? -8.323 1.559 26.793 1.00 56.53 70 PRO A N 1
ATOM 536 C CA . PRO A 1 70 ? -7.335 0.904 27.646 1.00 56.53 70 PRO A CA 1
ATOM 537 C C . PRO A 1 70 ? -7.031 -0.501 27.107 1.00 56.53 70 PRO A C 1
ATOM 539 O O . PRO A 1 70 ? -7.578 -1.510 27.553 1.00 56.53 70 PRO A O 1
ATOM 542 N N . ILE A 1 71 ? -6.159 -0.570 26.107 1.00 66.44 71 ILE A N 1
ATOM 543 C CA . ILE A 1 71 ? -5.679 -1.819 25.519 1.00 66.44 71 ILE A CA 1
ATOM 544 C C . ILE A 1 71 ? -4.426 -2.246 26.283 1.00 66.44 71 ILE A C 1
ATOM 546 O O . ILE A 1 71 ? -3.554 -1.437 26.597 1.00 66.44 71 ILE A O 1
ATOM 550 N N . THR A 1 72 ? -4.323 -3.529 26.622 1.00 74.88 72 THR A N 1
ATOM 551 C CA . THR A 1 72 ? -3.182 -4.039 27.390 1.00 74.88 72 THR A CA 1
ATOM 552 C C . THR A 1 72 ? -1.891 -3.885 26.580 1.00 74.88 72 THR A C 1
ATOM 554 O O . THR A 1 72 ? -1.866 -4.228 25.401 1.00 74.88 72 THR A O 1
ATOM 557 N N . GLY A 1 73 ? -0.780 -3.468 27.200 1.00 75.69 73 GLY A N 1
ATOM 558 C CA . GLY A 1 73 ? 0.507 -3.311 26.495 1.00 75.69 73 GLY A CA 1
ATOM 559 C C . GLY A 1 73 ? 0.979 -4.575 25.754 1.00 75.69 73 GLY A C 1
ATOM 560 O O . GLY A 1 73 ? 1.623 -4.488 24.715 1.00 75.69 73 GLY A O 1
ATOM 561 N N . LYS A 1 74 ? 0.572 -5.764 26.223 1.00 79.44 74 LYS A N 1
ATOM 562 C CA . LYS A 1 74 ? 0.793 -7.040 25.521 1.00 79.44 74 LYS A CA 1
ATOM 563 C C . LYS A 1 74 ? 0.111 -7.101 24.149 1.00 79.44 74 LYS A C 1
ATOM 565 O O . LYS A 1 74 ? 0.682 -7.657 23.220 1.00 79.44 74 LYS A O 1
ATOM 570 N N . GLU A 1 75 ? -1.087 -6.539 24.016 1.00 82.94 75 GLU A N 1
ATOM 571 C CA . GLU A 1 75 ? -1.834 -6.511 22.755 1.00 82.94 75 GLU A CA 1
ATOM 572 C C . GLU A 1 75 ? -1.256 -5.476 21.785 1.00 82.94 75 GLU A C 1
ATOM 574 O O . GLU A 1 75 ? -1.154 -5.755 20.594 1.00 82.94 75 GLU A O 1
ATOM 579 N N . ILE A 1 76 ? -0.788 -4.329 22.287 1.00 84.00 76 ILE A N 1
ATOM 580 C CA . ILE A 1 76 ? -0.041 -3.349 21.480 1.00 84.00 76 ILE A CA 1
ATOM 581 C C . ILE A 1 76 ? 1.224 -3.997 20.907 1.00 84.00 76 ILE A C 1
ATOM 583 O O . ILE A 1 76 ? 1.426 -3.965 19.696 1.00 84.00 76 ILE A O 1
ATOM 587 N N . ASN A 1 77 ? 2.019 -4.667 21.748 1.00 84.25 77 ASN A N 1
ATOM 588 C CA . ASN A 1 77 ? 3.222 -5.375 21.304 1.00 84.25 77 ASN A CA 1
ATOM 589 C C . ASN A 1 77 ? 2.893 -6.462 20.271 1.00 84.25 77 ASN A C 1
ATOM 591 O O . ASN A 1 77 ? 3.543 -6.536 19.233 1.00 84.25 77 ASN A O 1
ATOM 595 N N . ARG A 1 78 ? 1.826 -7.242 20.492 1.00 88.69 78 ARG A N 1
ATOM 596 C CA . ARG A 1 78 ? 1.366 -8.251 19.526 1.00 88.69 78 ARG A CA 1
ATOM 597 C C . ARG A 1 78 ? 1.043 -7.634 18.162 1.00 88.69 78 ARG A C 1
ATOM 599 O O . ARG A 1 78 ? 1.449 -8.174 17.135 1.00 88.69 78 ARG A O 1
ATOM 606 N N . ARG A 1 79 ? 0.328 -6.506 18.135 1.00 89.62 79 ARG A N 1
ATOM 607 C CA . ARG A 1 79 ? -0.008 -5.786 16.894 1.00 89.62 79 ARG A CA 1
ATOM 608 C C . ARG A 1 79 ? 1.235 -5.210 16.217 1.00 89.62 79 ARG A C 1
ATOM 610 O O . ARG A 1 79 ? 1.350 -5.293 14.995 1.00 89.62 79 ARG A O 1
ATOM 617 N N . GLN A 1 80 ? 2.182 -4.699 17.001 1.00 88.69 80 GLN A N 1
ATOM 618 C CA . GLN A 1 80 ? 3.481 -4.223 16.524 1.00 88.69 80 GLN A CA 1
ATOM 619 C C . GLN A 1 80 ? 4.265 -5.348 15.826 1.00 88.69 80 GLN A C 1
ATOM 621 O O . GLN A 1 80 ? 4.742 -5.162 14.706 1.00 88.69 80 GLN A O 1
ATOM 626 N N . ASP A 1 81 ? 4.322 -6.539 16.433 1.00 89.50 81 ASP A N 1
ATOM 627 C CA . ASP A 1 81 ? 4.976 -7.723 15.861 1.00 89.50 81 ASP A CA 1
ATOM 628 C C . ASP A 1 81 ? 4.298 -8.161 14.555 1.00 89.50 81 ASP A C 1
ATOM 630 O O . ASP A 1 81 ? 4.951 -8.529 13.574 1.00 89.50 81 ASP A O 1
ATOM 634 N N . GLN A 1 82 ? 2.966 -8.088 14.501 1.00 91.00 82 GLN A N 1
ATOM 635 C CA . GLN A 1 82 ? 2.199 -8.380 13.291 1.00 91.00 82 GLN A CA 1
ATOM 636 C C . GLN A 1 82 ? 2.503 -7.390 12.149 1.00 91.00 82 GLN A C 1
ATOM 638 O O . GLN A 1 82 ? 2.636 -7.829 11.000 1.00 91.00 82 GLN A O 1
ATOM 643 N N . LEU A 1 83 ? 2.689 -6.092 12.431 1.00 90.94 83 LEU A N 1
ATOM 644 C CA . LEU A 1 83 ? 3.162 -5.127 11.425 1.00 90.94 83 LEU A CA 1
ATOM 645 C C . LEU A 1 83 ? 4.602 -5.376 11.007 1.00 90.94 83 LEU A C 1
ATOM 647 O O . LEU A 1 83 ? 4.893 -5.321 9.814 1.00 90.94 83 LEU A O 1
ATOM 651 N N . ALA A 1 84 ? 5.498 -5.648 11.956 1.00 88.56 84 ALA A N 1
ATOM 652 C CA . ALA A 1 84 ? 6.900 -5.922 11.655 1.00 88.56 84 ALA A CA 1
ATOM 653 C C . ALA A 1 84 ? 7.022 -7.104 10.680 1.00 88.56 84 ALA A C 1
ATOM 655 O O . ALA A 1 84 ? 7.761 -7.040 9.695 1.00 88.56 84 ALA A O 1
ATOM 656 N N . ASN A 1 85 ? 6.201 -8.138 10.882 1.00 90.25 85 ASN A N 1
ATOM 657 C CA . ASN A 1 85 ? 6.096 -9.275 9.976 1.00 90.25 85 ASN A CA 1
ATOM 658 C C . ASN A 1 85 ? 5.564 -8.887 8.584 1.00 90.25 85 ASN A C 1
ATOM 660 O O . ASN A 1 85 ? 6.136 -9.313 7.578 1.00 90.25 85 ASN A O 1
ATOM 664 N N . LEU A 1 86 ? 4.500 -8.079 8.489 1.00 90.44 86 LEU A N 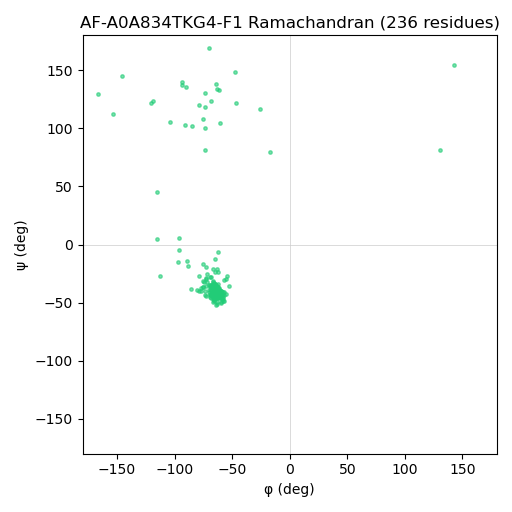1
ATOM 665 C CA . LEU A 1 86 ? 3.977 -7.606 7.196 1.00 90.44 86 LEU A CA 1
ATOM 666 C C . LEU A 1 86 ? 4.967 -6.695 6.460 1.00 90.44 86 LEU A C 1
ATOM 668 O O . LEU A 1 86 ? 5.140 -6.835 5.251 1.00 90.44 86 LEU A O 1
ATOM 672 N N . SER A 1 87 ? 5.650 -5.810 7.181 1.00 88.94 87 SER A N 1
ATOM 673 C CA . SER A 1 87 ? 6.679 -4.916 6.647 1.00 88.94 87 SER A CA 1
ATOM 674 C C . SER A 1 87 ? 7.881 -5.703 6.126 1.00 88.94 87 SER A C 1
ATOM 676 O O . SER A 1 87 ? 8.311 -5.503 4.987 1.00 88.94 87 SER A O 1
ATOM 678 N N . SER A 1 88 ? 8.357 -6.685 6.898 1.00 86.88 88 SER A N 1
ATOM 679 C CA . SER A 1 88 ? 9.406 -7.613 6.466 1.00 86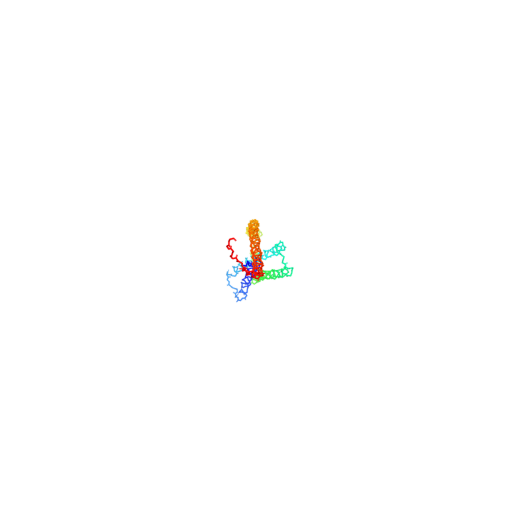.88 88 SER A CA 1
ATOM 680 C C . SER A 1 88 ? 9.001 -8.360 5.192 1.00 86.88 88 SER A C 1
ATOM 682 O O . SER A 1 88 ? 9.748 -8.348 4.213 1.00 86.88 88 SER A O 1
ATOM 684 N N . LYS A 1 89 ? 7.778 -8.908 5.132 1.00 89.44 89 LYS A N 1
ATOM 685 C CA . LYS A 1 89 ? 7.243 -9.553 3.920 1.00 89.44 89 LYS A CA 1
ATOM 686 C C . LYS A 1 89 ? 7.172 -8.592 2.729 1.00 89.44 89 LYS A C 1
ATOM 688 O O . LYS A 1 89 ? 7.583 -8.959 1.632 1.00 89.44 89 LYS A O 1
ATOM 693 N N . ALA A 1 90 ? 6.682 -7.367 2.916 1.00 83.31 90 ALA A N 1
ATOM 694 C CA . ALA A 1 90 ? 6.593 -6.364 1.853 1.00 83.31 90 ALA A CA 1
ATOM 695 C C . ALA A 1 90 ? 7.978 -5.982 1.305 1.00 83.31 90 ALA A C 1
ATOM 697 O O . ALA A 1 90 ? 8.156 -5.862 0.090 1.00 83.31 90 ALA A O 1
ATOM 698 N N . ASN A 1 91 ? 8.973 -5.849 2.185 1.00 81.31 91 ASN A N 1
ATOM 699 C CA . ASN A 1 91 ? 10.355 -5.573 1.804 1.00 81.31 91 ASN A CA 1
ATOM 700 C C . ASN A 1 91 ? 11.005 -6.765 1.101 1.00 81.31 91 ASN A C 1
ATOM 702 O O . ASN A 1 91 ? 11.621 -6.568 0.059 1.00 81.31 91 ASN A O 1
ATOM 706 N N . GLN A 1 92 ? 10.796 -7.994 1.581 1.00 83.75 92 GLN A N 1
ATOM 707 C CA . GLN A 1 92 ? 11.246 -9.209 0.894 1.00 83.75 92 GLN A CA 1
ATOM 708 C C . GLN A 1 92 ? 10.657 -9.302 -0.518 1.00 83.75 92 GLN A C 1
ATOM 710 O O . GLN A 1 92 ? 11.404 -9.465 -1.477 1.00 83.75 92 GLN A O 1
ATOM 715 N N . MET A 1 93 ? 9.342 -9.108 -0.670 1.00 85.06 93 MET A N 1
ATOM 716 C CA . MET A 1 93 ? 8.669 -9.125 -1.974 1.00 85.06 93 MET A CA 1
ATOM 717 C C . MET A 1 93 ? 9.187 -8.027 -2.914 1.00 85.06 93 MET A C 1
ATOM 719 O O . MET A 1 93 ? 9.398 -8.278 -4.101 1.00 85.06 93 MET A O 1
ATOM 723 N N . ALA A 1 94 ? 9.447 -6.824 -2.394 1.00 76.31 94 ALA A N 1
ATOM 724 C CA . ALA A 1 94 ? 10.045 -5.741 -3.171 1.00 76.31 94 ALA A CA 1
ATOM 725 C C . ALA A 1 94 ? 11.474 -6.084 -3.621 1.00 76.31 94 ALA A C 1
ATOM 727 O O . ALA A 1 94 ? 11.806 -5.888 -4.790 1.00 76.31 94 ALA A O 1
ATOM 728 N N . THR A 1 95 ? 12.293 -6.653 -2.734 1.00 74.75 95 THR A N 1
ATOM 729 C CA . THR A 1 95 ? 13.646 -7.118 -3.061 1.00 74.75 95 THR A CA 1
ATOM 730 C C . THR A 1 95 ? 13.604 -8.226 -4.104 1.00 74.75 95 THR A C 1
ATOM 732 O O . THR A 1 95 ? 14.339 -8.149 -5.079 1.00 74.75 95 THR A O 1
ATOM 735 N N . THR A 1 96 ? 12.705 -9.206 -3.997 1.00 76.12 96 THR A N 1
ATOM 736 C CA . THR A 1 96 ? 12.553 -10.264 -5.009 1.00 76.12 96 THR A CA 1
ATOM 737 C C . THR A 1 96 ? 12.125 -9.707 -6.371 1.00 76.12 96 THR A C 1
ATOM 739 O O . THR A 1 96 ? 12.625 -10.157 -7.399 1.00 76.12 96 THR A O 1
ATOM 742 N N . LEU A 1 97 ? 11.247 -8.700 -6.424 1.00 70.44 97 LEU A N 1
ATOM 743 C CA . LEU A 1 97 ? 10.848 -8.048 -7.683 1.00 70.44 97 LEU A CA 1
ATOM 744 C C . LEU A 1 97 ? 11.948 -7.160 -8.279 1.00 70.44 97 LEU A C 1
ATOM 746 O O . LEU A 1 97 ? 12.053 -7.032 -9.500 1.00 70.44 97 LEU A O 1
ATOM 750 N N . ASN A 1 98 ? 12.771 -6.547 -7.432 1.00 67.94 98 ASN A N 1
ATOM 751 C CA . ASN A 1 98 ? 13.937 -5.788 -7.871 1.00 67.94 98 ASN A CA 1
ATOM 752 C C . ASN A 1 98 ? 15.038 -6.730 -8.360 1.00 67.94 98 ASN A C 1
ATOM 754 O O . ASN A 1 98 ? 15.551 -6.520 -9.448 1.00 67.94 98 ASN A O 1
ATOM 758 N N . MET A 1 99 ? 15.321 -7.816 -7.638 1.00 63.62 99 MET A N 1
ATOM 759 C CA . MET A 1 99 ? 16.297 -8.835 -8.025 1.00 63.62 99 MET A CA 1
ATOM 760 C C . MET A 1 99 ? 15.854 -9.637 -9.242 1.00 63.62 99 MET A C 1
ATOM 762 O O . MET A 1 99 ? 16.690 -9.955 -10.063 1.00 63.62 99 MET A O 1
ATOM 766 N N . SER A 1 100 ? 14.565 -9.922 -9.430 1.00 60.66 100 SER A N 1
ATOM 767 C CA . SER A 1 100 ? 14.071 -10.525 -10.681 1.00 60.66 100 SER A CA 1
ATOM 768 C C . SER A 1 100 ? 14.060 -9.531 -11.844 1.00 60.66 100 SER A C 1
ATOM 770 O O . SER A 1 100 ? 14.282 -9.929 -12.983 1.00 60.66 100 SER A O 1
ATOM 772 N N . GLY A 1 101 ? 13.875 -8.233 -11.582 1.00 53.97 101 GLY A N 1
ATOM 773 C CA . GLY A 1 101 ? 14.097 -7.172 -12.568 1.00 53.97 101 GLY A CA 1
ATOM 774 C C . GLY A 1 101 ? 15.575 -7.005 -12.942 1.00 53.97 101 GLY A C 1
ATOM 775 O O . GLY A 1 101 ? 15.880 -6.788 -14.111 1.00 53.97 101 GLY A O 1
ATOM 776 N N . LEU A 1 102 ? 16.480 -7.152 -11.970 1.00 50.91 102 LEU A N 1
ATOM 777 C CA . LEU A 1 102 ? 17.934 -7.095 -12.133 1.00 50.91 102 LEU A CA 1
ATOM 778 C C . LEU A 1 102 ? 18.504 -8.378 -12.743 1.00 50.91 102 LEU A C 1
ATOM 780 O O . LEU A 1 102 ? 19.364 -8.274 -13.595 1.00 50.91 102 LEU A O 1
ATOM 784 N N . ALA A 1 103 ? 17.989 -9.557 -12.395 1.00 50.41 103 ALA A N 1
ATOM 785 C CA . ALA A 1 103 ? 18.363 -10.852 -12.967 1.00 50.41 103 ALA A CA 1
ATOM 786 C C . ALA A 1 103 ? 17.790 -11.038 -14.377 1.00 50.41 103 ALA A C 1
ATOM 788 O O . ALA A 1 103 ? 18.444 -11.627 -15.227 1.00 50.41 103 ALA A O 1
ATOM 789 N N . ASN A 1 104 ? 16.609 -10.478 -14.671 1.00 49.34 104 ASN A N 1
ATOM 790 C CA . ASN A 1 104 ? 16.172 -10.311 -16.058 1.00 49.34 104 ASN A CA 1
ATOM 791 C C . ASN A 1 104 ? 17.021 -9.268 -16.784 1.00 49.34 104 ASN A C 1
ATOM 793 O O . ASN A 1 104 ? 17.169 -9.390 -17.989 1.00 49.34 104 ASN A O 1
ATOM 797 N N . ARG A 1 105 ? 17.590 -8.270 -16.090 1.00 44.12 105 ARG A N 1
ATOM 798 C CA . ARG A 1 105 ? 18.630 -7.410 -16.661 1.00 44.12 105 ARG A CA 1
ATOM 799 C C . ARG A 1 105 ? 19.901 -8.214 -16.910 1.00 44.12 105 ARG A C 1
ATOM 801 O O . ARG A 1 105 ? 20.309 -8.185 -18.040 1.00 44.12 105 ARG A O 1
ATOM 808 N N . ASP A 1 106 ? 20.447 -9.000 -15.987 1.00 40.38 106 ASP A N 1
ATOM 809 C CA . ASP A 1 106 ? 21.645 -9.847 -16.183 1.00 40.38 106 ASP A CA 1
ATOM 810 C C . ASP A 1 106 ? 21.453 -10.938 -17.248 1.00 40.38 106 ASP A C 1
ATOM 812 O O . ASP A 1 106 ? 22.338 -11.189 -18.055 1.00 40.38 106 ASP A O 1
ATOM 816 N N . SER A 1 107 ? 20.268 -11.546 -17.333 1.00 47.38 107 SER A N 1
ATOM 817 C CA . SER A 1 107 ? 19.922 -12.491 -18.403 1.00 47.38 107 SER A CA 1
ATOM 818 C C . SER A 1 107 ? 19.695 -11.797 -19.757 1.00 47.38 107 SER A C 1
ATOM 820 O O . SER A 1 107 ? 19.739 -12.462 -20.792 1.00 47.38 107 SER A O 1
ATOM 822 N N . LEU A 1 108 ? 19.443 -10.483 -19.764 1.00 44.78 108 LEU A N 1
ATOM 823 C CA . LEU A 1 108 ? 19.369 -9.620 -20.954 1.00 44.78 108 LEU A CA 1
ATOM 824 C C . LEU A 1 108 ? 20.701 -8.871 -21.212 1.00 44.78 108 LEU A C 1
ATOM 826 O O . LEU A 1 108 ? 20.919 -8.372 -22.313 1.00 44.78 108 LEU A O 1
ATOM 830 N N . LEU A 1 109 ? 21.582 -8.841 -20.208 1.00 42.59 109 LEU A N 1
ATOM 831 C CA . LEU A 1 109 ? 22.920 -8.259 -20.109 1.00 42.59 109 LEU A CA 1
ATOM 832 C C . LEU A 1 109 ? 23.949 -9.390 -19.919 1.00 42.59 109 LEU A C 1
ATOM 834 O O . LEU A 1 109 ? 24.916 -9.261 -19.171 1.00 42.59 109 LEU A O 1
ATOM 838 N N . GLY A 1 110 ? 23.819 -10.460 -20.713 1.00 51.66 110 GLY A N 1
ATOM 839 C CA . GLY A 1 110 ? 25.039 -10.958 -21.356 1.00 51.66 110 GLY A CA 1
ATOM 840 C C . GLY A 1 110 ? 25.779 -9.755 -21.967 1.00 51.66 110 GLY A C 1
ATOM 841 O O . GLY A 1 110 ? 25.097 -8.795 -22.336 1.00 51.66 110 GLY A O 1
ATOM 842 N N . PRO A 1 111 ? 27.122 -9.802 -22.028 1.00 45.22 111 PRO A N 1
ATOM 843 C CA . PRO A 1 111 ? 28.041 -8.650 -21.980 1.00 45.22 111 PRO A CA 1
ATOM 844 C C . PRO A 1 111 ? 27.401 -7.354 -22.480 1.00 45.22 111 PRO A C 1
ATOM 846 O O . PRO A 1 111 ? 26.951 -7.316 -23.615 1.00 45.22 111 PRO A O 1
ATOM 849 N N . ASP A 1 112 ? 27.288 -6.360 -21.589 1.00 51.16 112 ASP A N 1
ATOM 850 C CA . ASP A 1 112 ? 26.588 -5.074 -21.737 1.00 51.16 112 ASP A CA 1
ATOM 851 C C . ASP A 1 112 ? 26.263 -4.664 -23.185 1.00 51.16 112 ASP A C 1
ATOM 853 O O . ASP A 1 112 ? 26.928 -3.818 -23.776 1.00 51.16 112 ASP A O 1
ATOM 857 N N . LYS A 1 113 ? 25.197 -5.242 -23.759 1.00 52.75 113 LYS A N 1
ATOM 858 C CA . LYS A 1 113 ? 24.830 -4.997 -25.160 1.00 52.75 113 LYS A CA 1
ATOM 859 C C . LYS A 1 113 ? 24.489 -3.540 -25.425 1.00 52.75 113 LYS A C 1
ATOM 861 O O . LYS A 1 113 ? 24.589 -3.115 -26.563 1.00 52.75 113 LYS A O 1
ATOM 866 N N . LYS A 1 114 ? 24.081 -2.767 -24.410 1.00 53.41 114 LYS A N 1
ATOM 867 C CA . LYS A 1 114 ? 23.736 -1.350 -24.585 1.00 53.41 114 LYS A CA 1
ATOM 868 C C . LYS A 1 114 ? 24.997 -0.484 -24.618 1.00 53.41 114 LYS A C 1
ATOM 870 O O . LYS A 1 114 ? 25.071 0.417 -25.446 1.00 53.41 114 LYS A O 1
ATOM 875 N N . SER A 1 115 ? 25.999 -0.782 -23.789 1.00 54.22 115 SER A N 1
ATOM 876 C CA . SER A 1 115 ? 27.316 -0.133 -23.870 1.00 54.22 115 SER A CA 1
ATOM 877 C C . SER A 1 115 ? 28.124 -0.614 -25.079 1.00 54.22 115 SER A C 1
ATOM 879 O O . SER A 1 115 ? 28.747 0.206 -25.746 1.00 54.22 115 SER A O 1
ATOM 881 N N . GLU A 1 116 ? 28.023 -1.893 -25.460 1.00 54.16 116 GLU A N 1
ATOM 882 C CA . GLU A 1 116 ? 28.564 -2.417 -26.719 1.00 54.16 116 GLU A CA 1
ATOM 883 C C . GLU A 1 116 ? 27.846 -1.830 -27.935 1.00 54.16 116 GLU A C 1
ATOM 885 O O . GLU A 1 116 ? 28.508 -1.477 -28.892 1.00 54.16 116 GLU A O 1
ATOM 890 N N . GLU A 1 117 ? 26.521 -1.667 -27.948 1.00 61.34 117 GLU A N 1
ATOM 891 C CA . GLU A 1 117 ? 25.803 -1.048 -29.073 1.00 61.34 117 GLU A CA 1
ATOM 892 C C . GLU A 1 117 ? 26.132 0.444 -29.200 1.00 61.34 117 GLU A C 1
ATOM 894 O O . GLU A 1 117 ? 26.296 0.939 -30.313 1.00 61.34 117 GLU A O 1
ATOM 899 N N . VAL A 1 118 ? 26.284 1.154 -28.077 1.00 63.81 118 VAL A N 1
ATOM 900 C CA . VAL A 1 118 ? 26.739 2.553 -28.045 1.00 63.81 118 VAL A CA 1
ATOM 901 C C . VAL A 1 118 ? 28.202 2.658 -28.487 1.00 63.81 118 VAL A C 1
ATOM 903 O O . VAL A 1 118 ? 28.503 3.518 -29.310 1.00 63.81 118 VAL A O 1
ATOM 906 N N . MET A 1 119 ? 29.095 1.768 -28.033 1.00 65.19 119 MET A N 1
ATOM 907 C CA . MET A 1 119 ? 30.487 1.698 -28.503 1.00 65.19 119 MET A CA 1
ATOM 908 C C . MET A 1 119 ? 30.579 1.293 -29.973 1.00 65.19 119 MET A C 1
ATOM 910 O O . MET A 1 119 ? 31.339 1.906 -30.702 1.00 65.19 119 MET A O 1
ATOM 914 N N . ASN A 1 120 ? 29.798 0.319 -30.436 1.00 72.12 120 ASN A N 1
ATOM 915 C CA . ASN A 1 120 ? 29.780 -0.145 -31.825 1.00 72.12 120 ASN A CA 1
ATOM 916 C C . ASN A 1 120 ? 29.195 0.922 -32.762 1.00 72.12 120 ASN A C 1
ATOM 918 O O . ASN A 1 120 ? 29.698 1.099 -33.868 1.00 72.12 120 ASN A O 1
ATOM 922 N N . LYS A 1 121 ? 28.174 1.677 -32.322 1.00 68.50 121 LYS A N 1
ATOM 923 C CA . LYS A 1 121 ? 27.665 2.858 -33.045 1.00 68.50 121 LYS A CA 1
ATOM 924 C C . LYS A 1 121 ? 28.661 4.014 -33.032 1.00 68.50 121 LYS A C 1
ATOM 926 O O . LYS A 1 121 ? 28.745 4.726 -34.024 1.00 68.50 121 LYS A O 1
ATOM 931 N N . ALA A 1 122 ? 29.416 4.193 -31.948 1.00 66.31 122 ALA A N 1
ATOM 932 C CA . ALA A 1 122 ? 30.431 5.237 -31.832 1.00 66.31 122 ALA A CA 1
ATOM 933 C C . ALA A 1 122 ? 31.751 4.892 -32.547 1.00 66.31 122 ALA A C 1
ATOM 935 O O . ALA A 1 122 ? 32.441 5.800 -33.001 1.00 66.31 122 ALA A O 1
ATOM 936 N N . ALA A 1 123 ? 32.087 3.606 -32.697 1.00 73.25 123 ALA A N 1
ATOM 937 C CA . ALA A 1 123 ? 33.358 3.114 -33.239 1.00 73.25 123 ALA A CA 1
ATOM 938 C C . ALA A 1 123 ? 33.591 3.464 -34.720 1.00 73.25 123 ALA A C 1
ATOM 940 O O . ALA A 1 123 ? 34.708 3.312 -35.208 1.00 73.25 123 ALA A O 1
ATOM 941 N N . GLY A 1 124 ? 32.559 3.935 -35.429 1.00 72.56 124 GLY A N 1
ATOM 942 C CA . GLY A 1 124 ? 32.634 4.377 -36.825 1.00 72.56 124 GLY A CA 1
ATOM 943 C C . GLY A 1 124 ? 32.359 5.866 -37.053 1.00 72.56 124 GLY A C 1
ATOM 944 O O . GLY A 1 124 ? 32.281 6.279 -38.208 1.00 72.56 124 GLY A O 1
ATOM 945 N N . LEU A 1 125 ? 32.171 6.665 -35.996 1.00 79.44 125 LEU A N 1
ATOM 946 C CA . LEU A 1 125 ? 31.873 8.095 -36.120 1.00 79.44 125 LEU A CA 1
ATOM 947 C C . LEU A 1 125 ? 33.158 8.926 -36.060 1.00 79.44 125 LEU A C 1
ATOM 949 O O . LEU A 1 125 ? 34.044 8.666 -35.249 1.00 79.44 125 LEU A O 1
ATOM 953 N N . ASP A 1 126 ? 33.243 9.957 -36.900 1.00 80.25 126 ASP A N 1
ATOM 954 C CA . ASP A 1 126 ? 34.260 10.995 -36.752 1.00 80.25 126 ASP A CA 1
ATOM 955 C C . ASP A 1 126 ? 33.971 11.860 -35.508 1.00 80.25 126 ASP A C 1
ATOM 957 O O . ASP A 1 126 ? 32.903 11.780 -34.897 1.00 80.25 126 ASP A O 1
ATOM 961 N N . ASN A 1 127 ? 34.916 12.715 -35.103 1.00 80.50 127 ASN A N 1
ATOM 962 C CA . ASN A 1 127 ? 34.762 13.537 -33.893 1.00 80.50 127 ASN A CA 1
ATOM 963 C C . ASN A 1 127 ? 33.484 14.399 -33.912 1.00 80.50 127 ASN A C 1
ATOM 965 O O . ASN A 1 127 ? 32.907 14.683 -32.863 1.00 80.50 127 ASN A O 1
ATOM 969 N N . GLN A 1 128 ? 33.027 14.805 -35.097 1.00 79.81 128 GLN A N 1
ATOM 970 C CA . GLN A 1 128 ? 31.837 15.633 -35.267 1.00 79.81 128 GLN A CA 1
ATOM 971 C C . GLN A 1 128 ? 30.547 14.801 -35.155 1.00 79.81 128 GLN A C 1
ATOM 973 O O . GLN A 1 128 ? 29.602 15.217 -34.477 1.00 79.81 128 GLN A O 1
ATOM 978 N N . GLY A 1 129 ? 30.537 13.592 -35.719 1.00 78.44 129 GLY A N 1
ATOM 979 C CA . GLY A 1 129 ? 29.489 12.590 -35.548 1.00 78.44 129 GLY A CA 1
ATOM 980 C C . GLY A 1 129 ? 29.380 12.087 -34.110 1.00 78.44 129 GLY A C 1
ATOM 981 O O . GLY A 1 129 ? 28.269 11.912 -33.612 1.00 78.44 129 GLY A O 1
ATOM 982 N N . LEU A 1 130 ? 30.501 11.952 -33.397 1.00 80.56 130 LEU A N 1
ATOM 983 C CA . LEU A 1 130 ? 30.528 11.549 -31.990 1.00 80.56 130 LEU A CA 1
ATOM 984 C C . LEU A 1 130 ? 29.861 12.593 -31.081 1.00 80.56 130 LEU A C 1
ATOM 986 O O . LEU A 1 130 ? 29.055 12.239 -30.221 1.00 80.56 130 LEU A O 1
ATOM 990 N N . VAL A 1 131 ? 30.128 13.885 -31.306 1.00 83.88 131 VAL A N 1
ATOM 991 C CA . VAL A 1 131 ? 29.460 14.984 -30.581 1.00 83.88 131 VAL A CA 1
ATOM 992 C C . VAL A 1 131 ? 27.964 15.044 -30.916 1.00 83.88 131 VAL A C 1
ATOM 994 O O . VAL A 1 131 ? 27.140 15.307 -30.036 1.00 83.88 131 VAL A O 1
ATOM 997 N N . GLY A 1 132 ? 27.589 14.775 -32.171 1.00 83.38 132 GLY A N 1
ATOM 998 C CA . GLY A 1 132 ? 26.186 14.657 -32.582 1.00 83.38 132 GLY A CA 1
ATOM 999 C C . GLY A 1 132 ? 25.464 13.508 -31.874 1.00 83.38 132 GLY A C 1
ATOM 1000 O O . GLY A 1 132 ? 24.386 13.701 -31.310 1.00 83.38 132 GLY A O 1
ATOM 1001 N N . PHE A 1 133 ? 26.099 12.340 -31.822 1.00 81.94 133 PHE A N 1
ATOM 1002 C CA . PHE A 1 133 ? 25.595 11.161 -31.124 1.00 81.94 133 PHE A CA 1
ATOM 1003 C C . PHE A 1 133 ? 25.475 11.393 -29.612 1.00 81.94 133 PHE A C 1
ATOM 1005 O O . PHE A 1 133 ? 24.457 11.054 -29.011 1.00 81.94 133 PHE A O 1
ATOM 1012 N N . GLN A 1 134 ? 26.451 12.071 -29.002 1.00 77.06 134 GLN A N 1
ATOM 1013 C CA . GLN A 1 134 ? 26.385 12.459 -27.593 1.00 77.06 134 GLN A CA 1
ATOM 1014 C C . GLN A 1 134 ? 25.190 13.381 -27.308 1.00 77.06 134 GLN A C 1
ATOM 1016 O O . GLN A 1 134 ? 24.468 13.159 -26.337 1.00 77.06 134 GLN A O 1
ATOM 1021 N N . ARG A 1 135 ? 24.928 14.387 -28.157 1.00 81.69 135 ARG A N 1
ATOM 1022 C CA . ARG A 1 135 ? 23.741 15.253 -28.008 1.00 81.69 135 ARG A CA 1
ATOM 1023 C C . ARG A 1 135 ? 22.437 14.476 -28.132 1.00 81.69 135 ARG A C 1
ATOM 1025 O O . ARG A 1 135 ? 21.483 14.797 -27.431 1.00 81.69 135 ARG A O 1
ATOM 1032 N N . GLN A 1 136 ? 22.389 13.472 -29.003 1.00 80.88 136 GLN A N 1
ATOM 1033 C CA . GLN A 1 136 ? 21.216 12.614 -29.133 1.00 80.88 136 GLN A CA 1
ATOM 1034 C C . GLN A 1 136 ? 20.971 11.800 -27.857 1.00 80.88 136 GLN A C 1
ATOM 1036 O O . GLN A 1 136 ? 19.843 11.778 -27.372 1.00 80.88 136 GLN A O 1
ATOM 1041 N N . ILE A 1 137 ? 22.020 11.215 -27.270 1.00 78.88 137 ILE A N 1
ATOM 1042 C CA . ILE A 1 137 ? 21.917 10.490 -25.995 1.00 78.88 137 ILE A CA 1
ATOM 1043 C C . ILE A 1 137 ? 21.446 11.418 -24.870 1.00 78.88 137 ILE A C 1
ATOM 1045 O O . ILE A 1 137 ? 20.555 11.044 -24.112 1.00 78.88 137 ILE A O 1
ATOM 1049 N N . ILE A 1 138 ? 21.997 12.633 -24.778 1.00 74.75 138 ILE A N 1
ATOM 1050 C CA . ILE A 1 138 ? 21.581 13.619 -23.766 1.00 74.75 138 ILE A CA 1
ATOM 1051 C C . ILE A 1 138 ? 20.097 13.963 -23.938 1.00 74.75 138 ILE A C 1
ATOM 1053 O O . ILE A 1 138 ? 19.349 13.973 -22.969 1.00 74.75 138 ILE A O 1
ATOM 1057 N N . LYS A 1 139 ? 19.637 14.151 -25.178 1.00 79.00 139 LYS A N 1
ATOM 1058 C CA . LYS A 1 139 ? 18.230 14.454 -25.462 1.00 79.00 139 LYS A CA 1
ATOM 1059 C C . LYS A 1 139 ? 17.283 13.301 -25.105 1.00 79.00 139 LYS A C 1
ATOM 1061 O O . LYS A 1 139 ? 16.173 13.543 -24.637 1.00 79.00 139 LYS A O 1
ATOM 1066 N N . GLU A 1 140 ? 17.697 12.056 -25.333 1.00 72.12 140 GLU A N 1
ATOM 1067 C CA . GLU A 1 140 ? 16.928 10.878 -24.909 1.00 72.12 140 GLU A CA 1
ATOM 1068 C C . GLU A 1 140 ? 16.847 10.786 -23.379 1.00 72.12 140 GLU A C 1
ATOM 1070 O O . GLU A 1 140 ? 15.778 10.504 -22.840 1.00 72.12 140 GLU A O 1
ATOM 1075 N N . GLN A 1 141 ? 17.941 11.096 -22.679 1.00 72.94 141 GLN A N 1
ATOM 1076 C CA . GLN A 1 141 ? 17.967 11.141 -21.216 1.00 72.94 141 GLN A CA 1
ATOM 1077 C C . GLN A 1 141 ? 17.075 12.252 -20.654 1.00 72.94 141 GLN A C 1
ATOM 1079 O O . GLN A 1 141 ? 16.319 11.992 -19.721 1.00 72.94 141 GLN A O 1
ATOM 1084 N N . ASP A 1 142 ? 17.100 13.447 -21.244 1.00 63.41 142 ASP A N 1
ATOM 1085 C CA . ASP A 1 142 ? 16.227 14.555 -20.840 1.00 63.41 142 ASP A CA 1
ATOM 1086 C C . ASP A 1 142 ? 14.741 14.181 -20.988 1.00 63.41 142 ASP A C 1
ATOM 1088 O O . ASP A 1 142 ? 13.941 14.449 -20.093 1.00 63.41 142 ASP A O 1
ATOM 1092 N N . SER A 1 143 ? 14.369 13.471 -22.061 1.00 70.88 143 SER A N 1
ATOM 1093 C CA . SER A 1 143 ? 12.995 12.972 -22.244 1.00 70.88 143 SER A CA 1
ATOM 1094 C C . SER A 1 143 ? 12.588 11.932 -21.195 1.00 70.88 143 SER A C 1
ATOM 1096 O O . SER A 1 143 ? 11.422 11.854 -20.803 1.00 70.88 143 SER A O 1
ATOM 1098 N N . ASP A 1 144 ? 13.528 11.111 -20.733 1.00 60.25 144 ASP A N 1
ATOM 1099 C CA . ASP A 1 144 ? 13.264 10.151 -19.664 1.00 60.25 144 ASP A CA 1
ATOM 1100 C C . ASP A 1 144 ? 13.176 10.830 -18.286 1.00 60.25 144 ASP A C 1
ATOM 1102 O O . ASP A 1 144 ? 12.381 10.398 -17.445 1.00 60.25 144 ASP A O 1
ATOM 1106 N N . LEU A 1 145 ? 13.915 11.923 -18.068 1.00 68.00 145 LEU A N 1
ATOM 1107 C CA . LEU A 1 145 ? 13.787 12.762 -16.873 1.00 68.00 145 LEU A CA 1
ATOM 1108 C C . LEU A 1 145 ? 12.438 13.491 -16.819 1.00 68.00 145 LEU A C 1
ATOM 1110 O O . LEU A 1 145 ? 11.840 13.561 -15.749 1.00 68.00 145 LEU A O 1
ATOM 1114 N N . GLU A 1 146 ? 11.910 13.947 -17.953 1.00 71.50 146 GLU A N 1
ATOM 1115 C CA . GLU A 1 146 ? 10.590 14.592 -18.034 1.00 71.50 146 GLU A CA 1
ATOM 1116 C C . GLU A 1 146 ? 9.453 13.630 -17.627 1.00 71.50 146 GLU A C 1
ATOM 1118 O O . GLU A 1 146 ? 8.566 13.973 -16.844 1.00 71.50 146 GLU A O 1
ATOM 1123 N N . LYS A 1 147 ? 9.524 12.361 -18.051 1.00 59.44 147 LYS A N 1
ATOM 1124 C CA . LYS A 1 147 ? 8.567 11.317 -17.621 1.00 59.44 147 LYS A CA 1
ATOM 1125 C C . LYS A 1 147 ? 8.690 10.992 -16.130 1.00 59.44 147 LYS A C 1
ATOM 1127 O O . LYS A 1 147 ? 7.705 10.648 -15.463 1.00 59.44 147 LYS A O 1
ATOM 1132 N N . LEU A 1 148 ? 9.910 11.059 -15.594 1.00 54.81 148 LEU A N 1
ATOM 1133 C CA . LEU A 1 148 ? 10.145 10.896 -14.162 1.00 54.81 148 LEU A CA 1
ATOM 1134 C C . LEU A 1 148 ? 9.531 12.063 -13.379 1.00 54.81 148 LEU A C 1
ATOM 1136 O O . LEU A 1 148 ? 8.872 11.829 -12.365 1.00 54.81 148 LEU A O 1
ATOM 1140 N N . GLU A 1 149 ? 9.691 13.291 -13.864 1.00 63.69 149 GLU A N 1
ATOM 1141 C CA . GLU A 1 149 ? 9.083 14.487 -13.283 1.00 63.69 149 GLU A CA 1
ATOM 1142 C C . GLU A 1 149 ? 7.552 14.384 -13.252 1.00 63.69 149 GLU A C 1
ATOM 1144 O O . GLU A 1 149 ? 6.952 14.577 -12.192 1.00 63.69 149 GLU A O 1
ATOM 1149 N N . GLU A 1 150 ? 6.919 13.973 -14.354 1.00 62.69 150 GLU A N 1
ATOM 1150 C CA . GLU A 1 150 ? 5.467 13.745 -14.420 1.00 62.69 150 GLU A CA 1
ATOM 1151 C C . GLU A 1 150 ? 4.999 12.761 -13.332 1.00 62.69 150 GLU A C 1
ATOM 1153 O O . GLU A 1 150 ? 4.006 12.984 -12.629 1.00 62.69 150 GLU A O 1
ATOM 1158 N N . THR A 1 151 ? 5.768 11.690 -13.123 1.00 56.81 151 THR A N 1
ATOM 1159 C CA . THR A 1 151 ? 5.486 10.685 -12.090 1.00 56.81 151 THR A CA 1
ATOM 1160 C C . THR A 1 151 ? 5.617 11.263 -10.675 1.00 56.81 151 THR A C 1
ATOM 1162 O O . THR A 1 151 ? 4.785 10.981 -9.802 1.00 56.81 151 THR A O 1
ATOM 1165 N N . VAL A 1 152 ? 6.637 12.088 -10.429 1.00 61.34 152 VAL A N 1
ATOM 1166 C CA . VAL A 1 152 ? 6.852 12.761 -9.136 1.00 61.34 152 VAL A CA 1
ATOM 1167 C C . VAL A 1 152 ? 5.725 13.754 -8.849 1.00 61.34 152 VAL A C 1
ATOM 1169 O O . VAL A 1 152 ? 5.188 13.774 -7.738 1.00 61.34 152 VAL A O 1
ATOM 1172 N N . ILE A 1 153 ? 5.300 14.522 -9.854 1.00 62.47 153 ILE A N 1
ATOM 1173 C CA . ILE A 1 153 ? 4.177 15.459 -9.751 1.00 62.47 153 ILE A CA 1
ATOM 1174 C C . ILE A 1 153 ? 2.875 14.712 -9.450 1.00 62.47 153 ILE A C 1
ATOM 1176 O O . ILE A 1 153 ? 2.134 15.108 -8.549 1.00 62.47 153 ILE A O 1
ATOM 1180 N N . SER A 1 154 ? 2.595 13.611 -10.147 1.00 52.53 154 SER A N 1
ATOM 1181 C CA . SER A 1 154 ? 1.417 12.775 -9.879 1.00 52.53 154 SER A CA 1
ATOM 1182 C C . SER A 1 154 ? 1.420 12.237 -8.440 1.00 52.53 154 SER A C 1
ATOM 1184 O O . SER A 1 154 ? 0.426 12.349 -7.719 1.00 52.53 154 SER A O 1
ATOM 1186 N N . THR A 1 155 ? 2.578 11.767 -7.965 1.00 56.72 155 THR A N 1
ATOM 1187 C CA . THR A 1 155 ? 2.758 11.292 -6.581 1.00 56.72 155 THR A CA 1
ATOM 1188 C C . THR A 1 155 ? 2.493 12.398 -5.554 1.00 56.72 155 THR A C 1
ATOM 1190 O O . THR A 1 155 ? 1.833 12.154 -4.543 1.00 56.72 155 THR A O 1
ATOM 1193 N N . LYS A 1 156 ? 2.940 13.630 -5.824 1.00 65.94 156 LYS A N 1
ATOM 1194 C CA . LYS A 1 156 ? 2.666 14.799 -4.974 1.00 65.94 156 LYS A CA 1
ATOM 1195 C C . LYS A 1 156 ? 1.167 15.098 -4.869 1.00 65.94 156 LYS A C 1
ATOM 1197 O O . LYS A 1 156 ? 0.682 15.334 -3.767 1.00 65.94 156 LYS A O 1
ATOM 1202 N N . HIS A 1 157 ? 0.434 15.078 -5.983 1.00 60.41 157 HIS A N 1
ATOM 1203 C CA . HIS A 1 157 ? -1.012 15.334 -5.970 1.00 60.41 157 HIS A CA 1
ATOM 1204 C C . HIS A 1 157 ? -1.773 14.285 -5.157 1.00 60.41 157 HIS A C 1
ATOM 1206 O O . HIS A 1 157 ? -2.663 14.634 -4.386 1.00 60.41 157 HIS A O 1
ATOM 1212 N N . ILE A 1 158 ? -1.377 13.014 -5.271 1.00 53.59 158 ILE A N 1
ATOM 1213 C CA . ILE A 1 158 ? -1.956 11.934 -4.465 1.00 53.59 158 ILE A CA 1
ATOM 1214 C C . ILE A 1 158 ? -1.693 12.178 -2.973 1.00 53.59 158 ILE A C 1
ATOM 1216 O O . ILE A 1 158 ? -2.610 12.051 -2.167 1.00 53.59 158 ILE A O 1
ATOM 1220 N N . ALA A 1 159 ? -0.472 12.570 -2.597 1.00 54.72 159 ALA A N 1
ATOM 1221 C CA . ALA A 1 159 ? -0.136 12.855 -1.202 1.00 54.72 159 ALA A CA 1
ATOM 1222 C C . ALA A 1 159 ? -0.965 14.012 -0.613 1.00 54.72 159 ALA A C 1
ATOM 1224 O O . ALA A 1 159 ? -1.399 13.930 0.536 1.00 54.72 159 ALA A O 1
ATOM 1225 N N . LEU A 1 160 ? -1.215 15.062 -1.402 1.00 67.56 160 LEU A N 1
ATOM 1226 C CA . LEU A 1 160 ? -2.067 16.183 -0.993 1.00 67.56 160 LEU A CA 1
ATOM 1227 C C . LEU A 1 160 ? -3.526 15.749 -0.809 1.00 67.56 160 LEU A C 1
ATOM 1229 O O . LEU A 1 160 ? -4.096 15.999 0.249 1.00 67.56 160 LEU A O 1
ATOM 1233 N N . ALA A 1 161 ? -4.095 15.022 -1.775 1.00 61.62 161 ALA A N 1
ATOM 1234 C CA . ALA A 1 161 ? -5.473 14.533 -1.691 1.00 61.62 161 ALA A CA 1
ATOM 1235 C C . ALA A 1 161 ? -5.695 13.620 -0.471 1.00 61.62 161 ALA A C 1
ATOM 1237 O O . ALA A 1 161 ? -6.699 13.736 0.228 1.00 61.62 161 ALA A O 1
ATOM 1238 N N . VAL A 1 162 ? -4.725 12.752 -0.164 1.00 56.75 162 VAL A N 1
ATOM 1239 C CA . VAL A 1 162 ? -4.767 11.902 1.036 1.00 56.75 162 VAL A CA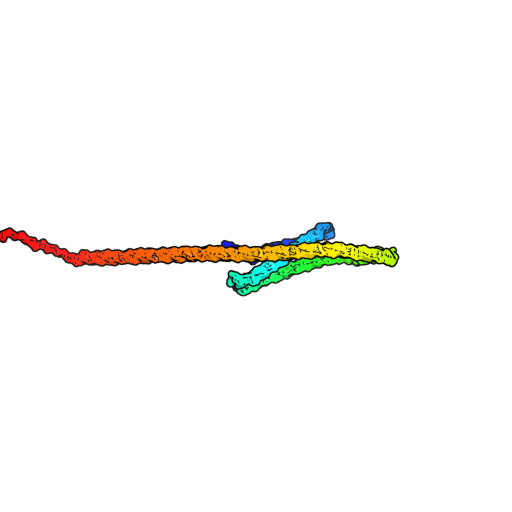 1
ATOM 1240 C C . VAL A 1 162 ? -4.740 12.742 2.317 1.00 56.75 162 VAL A C 1
ATOM 1242 O O . VAL A 1 162 ? -5.449 12.425 3.270 1.00 56.75 162 VAL A O 1
ATOM 1245 N N . ASN A 1 163 ? -3.947 13.816 2.367 1.00 63.41 163 ASN A N 1
ATOM 1246 C CA . ASN A 1 163 ? -3.895 14.702 3.532 1.00 63.41 163 ASN A CA 1
ATOM 1247 C C . ASN A 1 163 ? -5.226 15.442 3.765 1.00 63.41 163 ASN A C 1
ATOM 1249 O O . ASN A 1 163 ? -5.681 15.556 4.906 1.00 63.41 163 ASN A O 1
ATOM 1253 N N . GLU A 1 164 ? -5.871 15.891 2.689 1.00 77.31 164 GLU A N 1
ATOM 1254 C CA . GLU A 1 164 ? -7.189 16.530 2.736 1.00 77.31 164 GLU A CA 1
ATOM 1255 C C . GLU A 1 164 ? -8.274 15.556 3.216 1.00 77.31 164 GLU A C 1
ATOM 1257 O O . GLU A 1 164 ? -9.046 15.888 4.117 1.00 77.31 164 GLU A O 1
ATOM 1262 N N . GLU A 1 165 ? -8.300 14.331 2.684 1.00 63.16 165 GLU A N 1
ATOM 1263 C CA . GLU A 1 165 ? -9.267 13.302 3.087 1.00 63.16 165 GLU A CA 1
ATOM 1264 C C . GLU A 1 165 ? -9.076 12.876 4.549 1.00 63.16 165 GLU A C 1
ATOM 1266 O O . GLU A 1 165 ? -10.051 12.707 5.279 1.00 63.16 165 GLU A O 1
ATOM 1271 N N . LEU A 1 166 ? -7.830 12.782 5.022 1.00 61.00 166 LEU A N 1
ATOM 1272 C CA . LEU A 1 166 ? -7.541 12.546 6.439 1.00 61.00 166 LEU A CA 1
ATOM 1273 C C . LEU A 1 166 ? -8.033 13.696 7.321 1.00 61.00 166 LEU A C 1
ATOM 1275 O O . LEU A 1 166 ? -8.628 13.443 8.364 1.00 61.00 166 LEU A O 1
ATOM 1279 N N . THR A 1 167 ? -7.834 14.946 6.897 1.00 66.81 167 THR A N 1
ATOM 1280 C CA . THR A 1 167 ? -8.345 16.121 7.621 1.00 66.81 167 THR A CA 1
ATOM 1281 C C . THR A 1 167 ? -9.874 16.097 7.704 1.00 66.81 167 THR A C 1
ATOM 1283 O O . THR A 1 167 ? -10.443 16.353 8.767 1.00 66.81 167 THR A O 1
ATOM 1286 N N . LEU A 1 168 ? -10.549 15.733 6.609 1.00 72.94 168 LEU A N 1
ATOM 1287 C CA . LEU A 1 168 ? -12.002 15.566 6.573 1.00 72.94 168 LEU A CA 1
ATOM 1288 C C . LEU A 1 168 ? -12.470 14.418 7.477 1.00 72.94 168 LEU A C 1
ATOM 1290 O O . LEU A 1 168 ? -13.437 14.581 8.217 1.00 72.94 168 LEU A O 1
ATOM 1294 N N . HIS A 1 169 ? -11.788 13.272 7.446 1.00 65.31 169 HIS A N 1
ATOM 1295 C CA . HIS A 1 169 ? -12.116 12.128 8.293 1.00 65.31 169 HIS A CA 1
ATOM 1296 C C . HIS A 1 169 ? -11.945 12.433 9.779 1.00 65.31 169 HIS A C 1
ATOM 1298 O O . HIS A 1 169 ? -12.795 12.011 10.556 1.00 65.31 169 HIS A O 1
ATOM 1304 N N . THR A 1 170 ? -10.924 13.195 10.178 1.00 64.44 170 THR A N 1
ATOM 1305 C CA . THR A 1 170 ? -10.783 13.660 11.568 1.00 64.44 170 THR A CA 1
ATOM 1306 C C . THR A 1 170 ? -12.016 14.448 11.995 1.00 64.44 170 THR A C 1
ATOM 1308 O O . THR A 1 170 ? -12.636 14.112 12.995 1.00 64.44 170 THR A O 1
ATOM 1311 N N . ARG A 1 171 ? -12.458 15.404 11.170 1.00 75.81 171 ARG A N 1
ATOM 1312 C CA . ARG A 1 171 ? -13.653 16.202 11.464 1.00 75.81 171 ARG A CA 1
ATOM 1313 C C . ARG A 1 171 ? -14.926 15.356 11.567 1.00 75.81 171 ARG A C 1
ATOM 1315 O O . ARG A 1 171 ? -15.715 15.543 12.481 1.00 75.81 171 ARG A O 1
ATOM 1322 N N . LEU A 1 172 ? -15.129 14.420 10.638 1.00 68.25 172 LEU A N 1
ATOM 1323 C CA . LEU A 1 172 ? -16.306 13.544 10.648 1.00 68.25 172 LEU A CA 1
ATOM 1324 C C . LEU A 1 172 ? -16.314 12.577 11.840 1.00 68.25 172 LEU A C 1
ATOM 1326 O O . LEU A 1 172 ? -17.385 12.186 12.299 1.00 68.25 172 LEU A O 1
ATOM 1330 N N . LEU A 1 173 ? -15.137 12.161 12.315 1.00 74.31 173 LEU A N 1
ATOM 1331 C CA . LEU A 1 173 ? -15.012 11.328 13.508 1.00 74.31 173 LEU A CA 1
ATOM 1332 C C . LEU A 1 173 ? -15.284 12.128 14.781 1.00 74.31 173 LEU A C 1
ATOM 1334 O O . LEU A 1 173 ? -15.985 11.610 15.645 1.00 74.31 173 LEU A O 1
ATOM 1338 N N . ASP A 1 174 ? -14.811 13.373 14.860 1.00 79.69 174 ASP A N 1
ATOM 1339 C CA . ASP A 1 174 ? -15.122 14.279 15.971 1.00 79.69 174 ASP A CA 1
ATOM 1340 C C . ASP A 1 174 ? -16.644 14.519 16.071 1.00 79.69 174 ASP A C 1
ATOM 1342 O O . ASP A 1 174 ? -17.232 14.369 17.142 1.00 79.69 174 ASP A O 1
ATOM 1346 N N . ASP A 1 175 ? -17.311 14.780 14.938 1.00 77.75 175 ASP A N 1
ATOM 1347 C CA . ASP A 1 175 ? -18.772 14.962 14.877 1.00 77.75 175 ASP A CA 1
ATOM 1348 C C . ASP A 1 175 ? -19.540 13.691 15.308 1.00 77.75 175 ASP A C 1
ATOM 1350 O O . ASP A 1 175 ? -20.630 13.760 15.886 1.00 77.75 175 ASP A O 1
ATOM 1354 N N . LEU A 1 176 ? -19.002 12.504 15.005 1.00 73.50 176 LEU A N 1
ATOM 1355 C CA . LEU A 1 176 ? -19.616 11.228 15.377 1.00 73.50 176 LEU A CA 1
ATOM 1356 C C . LEU A 1 176 ? -19.439 10.919 16.869 1.00 73.50 176 LEU A C 1
ATOM 1358 O O . LEU A 1 176 ? -20.357 10.372 17.482 1.00 73.50 176 LEU A O 1
ATOM 1362 N N . ASP A 1 177 ? -18.298 11.279 17.453 1.00 76.00 177 ASP A N 1
ATOM 1363 C CA . ASP A 1 177 ? -18.030 11.122 18.886 1.00 76.00 177 ASP A CA 1
ATOM 1364 C C . ASP A 1 177 ? -19.010 11.964 19.716 1.00 76.00 177 ASP A C 1
ATOM 1366 O O . ASP A 1 177 ? -19.682 11.449 20.614 1.00 76.00 177 ASP A O 1
ATOM 1370 N N . GLU A 1 178 ? -19.235 13.217 19.304 1.00 85.19 178 GLU A N 1
ATOM 1371 C CA . GLU A 1 178 ? -20.231 14.099 19.923 1.00 85.19 178 GLU A CA 1
ATOM 1372 C C . GLU A 1 178 ? -21.650 13.493 19.881 1.00 85.19 178 GLU A C 1
ATOM 1374 O O . GLU A 1 178 ? -22.403 13.543 20.866 1.00 85.19 178 GLU A O 1
ATOM 1379 N N . GLN A 1 179 ? -22.026 12.867 18.759 1.00 80.62 179 GLN A N 1
ATOM 1380 C CA . GLN A 1 179 ? -23.330 12.207 18.602 1.00 80.62 179 GLN A CA 1
ATOM 1381 C C . GLN A 1 179 ? -23.476 10.946 19.464 1.00 80.62 179 GLN A C 1
ATOM 1383 O O . GLN A 1 179 ? -24.564 10.655 19.982 1.00 80.62 179 GLN A O 1
ATOM 1388 N N . VAL A 1 180 ? -22.400 10.175 19.627 1.00 80.19 180 VAL A N 1
ATOM 1389 C CA . VAL A 1 180 ? -22.393 8.990 20.492 1.00 80.19 180 VAL A CA 1
ATOM 1390 C C . VAL A 1 180 ? -22.516 9.406 21.953 1.00 80.19 180 VAL A C 1
ATOM 1392 O O . VAL A 1 180 ? -23.338 8.828 22.669 1.00 80.19 180 VAL A O 1
ATOM 1395 N N . ASP A 1 181 ? -21.800 10.444 22.379 1.00 80.06 181 ASP A N 1
ATOM 1396 C CA . ASP A 1 181 ? -21.866 10.960 23.746 1.00 80.06 181 ASP A CA 1
ATOM 1397 C C . ASP A 1 181 ? -23.242 11.528 24.090 1.00 80.06 181 ASP A C 1
ATOM 1399 O O . ASP A 1 181 ? -23.799 11.213 25.150 1.00 80.06 181 ASP A O 1
ATOM 1403 N N . THR A 1 182 ? -23.863 12.286 23.180 1.00 79.62 182 THR A N 1
ATOM 1404 C CA . THR A 1 182 ? -25.250 12.752 23.362 1.00 79.62 182 THR A CA 1
ATOM 1405 C C . THR A 1 182 ? -26.250 11.597 23.400 1.00 79.62 182 THR A C 1
ATOM 1407 O O . THR A 1 182 ? -27.212 11.629 24.173 1.00 79.62 182 THR A O 1
ATOM 1410 N N . THR A 1 183 ? -26.037 10.546 22.611 1.00 77.88 183 THR A N 1
ATOM 1411 C CA . THR A 1 183 ? -26.898 9.354 22.637 1.00 77.88 183 THR A CA 1
ATOM 1412 C C . THR A 1 183 ? -26.726 8.567 23.939 1.00 77.88 183 THR A C 1
ATOM 1414 O O . THR A 1 183 ? -27.712 8.169 24.561 1.00 77.88 183 THR A O 1
ATOM 1417 N N . ASN A 1 184 ? -25.489 8.379 24.396 1.00 78.44 184 ASN A N 1
ATOM 1418 C CA . ASN A 1 184 ? -25.163 7.663 25.626 1.00 78.44 184 ASN A CA 1
ATOM 1419 C C . ASN A 1 184 ? -25.702 8.393 26.864 1.00 78.44 184 ASN A C 1
ATOM 1421 O O . ASN A 1 184 ? -26.343 7.782 27.719 1.00 78.44 184 ASN A O 1
ATOM 1425 N N . SER A 1 185 ? -25.533 9.714 26.929 1.00 79.88 185 SER A N 1
ATOM 1426 C CA . SER A 1 185 ? -26.079 10.532 28.018 1.00 79.88 185 SER A CA 1
ATOM 1427 C C . SER A 1 185 ? -27.613 10.547 28.028 1.00 79.88 185 SER A C 1
ATOM 1429 O O . SER A 1 185 ? -28.207 10.481 29.105 1.00 79.88 185 SER A O 1
ATOM 1431 N N . ARG A 1 186 ? -28.284 10.503 26.866 1.00 75.62 186 ARG A N 1
ATOM 1432 C CA . ARG A 1 186 ? -29.746 10.295 26.792 1.00 75.62 186 ARG A CA 1
ATOM 1433 C C . ARG A 1 186 ? -30.181 8.915 27.288 1.00 75.62 186 ARG A C 1
ATOM 1435 O O . ARG A 1 186 ? -31.182 8.816 27.994 1.00 75.62 186 ARG A O 1
ATOM 1442 N N . LEU A 1 187 ? -29.448 7.854 26.952 1.00 73.56 187 LEU A N 1
ATOM 1443 C CA . LEU A 1 187 ? -29.755 6.495 27.412 1.00 73.56 187 LEU A CA 1
ATOM 1444 C C . LEU A 1 187 ? -29.548 6.337 28.924 1.00 73.56 187 LEU A C 1
ATOM 1446 O O . LEU A 1 187 ? -30.389 5.750 29.606 1.00 73.56 187 LEU A O 1
ATOM 1450 N N . GLN A 1 188 ? -28.460 6.885 29.463 1.00 74.06 188 GLN A N 1
ATOM 1451 C CA . GLN A 1 188 ? -28.184 6.851 30.901 1.00 74.06 188 GLN A CA 1
ATOM 1452 C C . GLN A 1 188 ? -29.160 7.739 31.679 1.00 74.06 188 GLN A C 1
ATOM 1454 O O . GLN A 1 188 ? -29.751 7.292 32.663 1.00 74.06 188 GLN A O 1
ATOM 1459 N N . GLY A 1 189 ? -29.399 8.957 31.190 1.00 68.50 189 GLY A N 1
ATOM 1460 C CA . GLY A 1 189 ? -30.362 9.889 31.768 1.00 68.50 189 GLY A CA 1
ATOM 1461 C C . GLY A 1 189 ? -31.811 9.406 31.687 1.00 68.50 189 GLY A C 1
ATOM 1462 O O . GLY A 1 189 ? -32.617 9.828 32.502 1.00 68.50 189 GLY A O 1
ATOM 1463 N N . GLY A 1 190 ? -32.159 8.514 30.753 1.00 65.62 190 GLY A N 1
ATOM 1464 C CA . GLY A 1 190 ? -33.491 7.903 30.665 1.00 65.62 190 GLY A CA 1
ATOM 1465 C C . GLY A 1 190 ? -33.672 6.664 31.550 1.00 65.62 190 GLY A C 1
ATOM 1466 O O . GLY A 1 190 ? -34.730 6.486 32.153 1.00 65.62 190 GLY A O 1
ATOM 1467 N N . ASN A 1 191 ? -32.646 5.815 31.665 1.00 61.84 191 ASN A N 1
ATOM 1468 C CA . ASN A 1 191 ? -32.745 4.551 32.406 1.00 61.84 191 ASN A CA 1
ATOM 1469 C C . ASN A 1 191 ? -32.691 4.728 33.929 1.00 61.84 191 ASN A C 1
ATOM 1471 O O . ASN A 1 191 ? -33.433 4.058 34.647 1.00 61.84 191 ASN A O 1
ATOM 1475 N N . VAL A 1 192 ? -31.835 5.619 34.435 1.00 64.56 192 VAL A N 1
ATOM 1476 C CA . VAL A 1 192 ? -31.658 5.820 35.884 1.00 64.56 192 VAL A CA 1
ATOM 1477 C C . VAL A 1 192 ? -32.931 6.352 36.569 1.00 64.56 192 VAL A C 1
ATOM 1479 O O . VAL A 1 192 ? -33.402 5.697 37.502 1.00 64.56 192 VAL A O 1
ATOM 1482 N N . PRO A 1 193 ? -33.573 7.444 36.104 1.00 69.31 193 PRO A N 1
ATOM 1483 C CA . PRO A 1 193 ? -34.783 7.950 36.753 1.00 69.31 193 PRO A CA 1
ATOM 1484 C C . PRO A 1 193 ? -35.988 7.019 36.582 1.00 69.31 193 PRO A C 1
ATOM 1486 O O . PRO A 1 193 ? -36.852 6.968 37.460 1.00 69.31 193 PRO A O 1
ATOM 1489 N N . PHE A 1 194 ? -36.054 6.235 35.499 1.00 71.62 194 PHE A N 1
ATOM 1490 C CA . PHE A 1 194 ? -37.117 5.243 35.331 1.00 71.62 194 PHE A CA 1
ATOM 1491 C C . PHE A 1 194 ? -37.005 4.120 36.370 1.00 71.62 194 PHE A C 1
ATOM 1493 O O . PHE A 1 194 ? -37.989 3.795 37.036 1.00 71.62 194 PHE A O 1
ATOM 1500 N N . ILE A 1 195 ? -35.804 3.567 36.569 1.00 75.56 195 ILE A N 1
ATOM 1501 C CA . ILE A 1 195 ? -35.568 2.510 37.561 1.00 75.56 195 ILE A CA 1
ATOM 1502 C C . ILE A 1 195 ? -35.805 3.033 38.985 1.00 75.56 195 ILE A C 1
ATOM 1504 O O . ILE A 1 195 ? -36.481 2.354 39.760 1.00 75.56 195 ILE A O 1
ATOM 1508 N N . GLU A 1 196 ? -35.343 4.242 39.326 1.00 75.19 196 GLU A N 1
ATOM 1509 C CA . GLU A 1 196 ? -35.631 4.854 40.636 1.00 75.19 196 GLU A CA 1
ATOM 1510 C C . GLU A 1 196 ? -37.135 5.050 40.873 1.00 75.19 196 GLU A C 1
ATOM 1512 O O . GLU A 1 196 ? -37.641 4.741 41.956 1.00 75.19 196 GLU A O 1
ATOM 1517 N N . THR A 1 197 ? -37.878 5.486 39.853 1.00 82.00 197 THR A N 1
ATOM 1518 C CA . THR A 1 197 ? -39.337 5.667 39.942 1.00 82.00 197 THR A CA 1
ATOM 1519 C C . THR A 1 197 ? -40.059 4.338 40.183 1.00 82.00 197 THR A C 1
ATOM 1521 O O . THR A 1 197 ? -40.978 4.258 41.009 1.00 82.00 197 THR A O 1
ATOM 1524 N N . ILE A 1 198 ? -39.626 3.274 39.498 1.00 85.94 198 ILE A N 1
ATOM 1525 C CA . ILE A 1 198 ? -40.170 1.919 39.658 1.00 85.94 198 ILE A CA 1
ATOM 1526 C C . ILE A 1 198 ? -39.861 1.380 41.064 1.00 85.94 198 ILE A C 1
ATOM 1528 O O . ILE A 1 198 ? -40.772 0.902 41.744 1.00 85.94 198 ILE A O 1
ATOM 1532 N N . TYR A 1 199 ? -38.615 1.501 41.536 1.00 83.31 199 TYR A N 1
ATOM 1533 C CA . TYR A 1 199 ? -38.217 1.062 42.880 1.00 83.31 199 TYR A CA 1
ATOM 1534 C C . TYR A 1 199 ? -38.988 1.796 43.980 1.00 83.31 199 TYR A C 1
ATOM 1536 O O . TYR A 1 199 ? -39.512 1.154 44.893 1.00 83.31 199 TYR A O 1
ATOM 1544 N N . SER A 1 200 ? -39.116 3.120 43.867 1.00 81.81 200 SER A N 1
ATOM 1545 C CA . SER A 1 200 ? -39.867 3.943 44.820 1.00 81.81 200 SER A CA 1
ATOM 1546 C C . SER A 1 200 ? -41.351 3.548 44.865 1.00 81.81 200 SER A C 1
ATOM 1548 O O . SER A 1 200 ? -41.909 3.331 45.944 1.00 81.81 200 SER A O 1
ATOM 1550 N N . SER A 1 201 ? -41.977 3.323 43.701 1.00 82.69 201 SER A N 1
ATOM 1551 C CA . SER A 1 201 ? -43.376 2.873 43.614 1.00 82.69 201 SER A CA 1
ATOM 1552 C C . SER A 1 201 ? -43.603 1.478 44.210 1.00 82.69 201 SER A C 1
ATOM 1554 O O . SER A 1 201 ? -44.590 1.261 44.920 1.00 82.69 201 SER A O 1
ATOM 1556 N N . ILE A 1 202 ? -42.699 0.523 43.955 1.00 85.25 202 ILE A N 1
ATOM 1557 C CA . ILE A 1 202 ? -42.787 -0.841 44.502 1.00 85.25 202 ILE A CA 1
ATOM 1558 C C . ILE A 1 202 ? -42.597 -0.823 46.021 1.00 85.25 202 ILE A C 1
ATOM 1560 O O . ILE A 1 202 ? -43.378 -1.444 46.745 1.00 85.25 202 ILE A O 1
ATOM 1564 N N . TYR A 1 203 ? -41.602 -0.084 46.516 1.00 82.88 203 TYR A N 1
ATOM 1565 C CA . TYR A 1 203 ? -41.337 0.039 47.948 1.00 82.88 203 TYR A CA 1
ATOM 1566 C C . TYR A 1 203 ? -42.530 0.653 48.689 1.00 82.88 203 TYR A C 1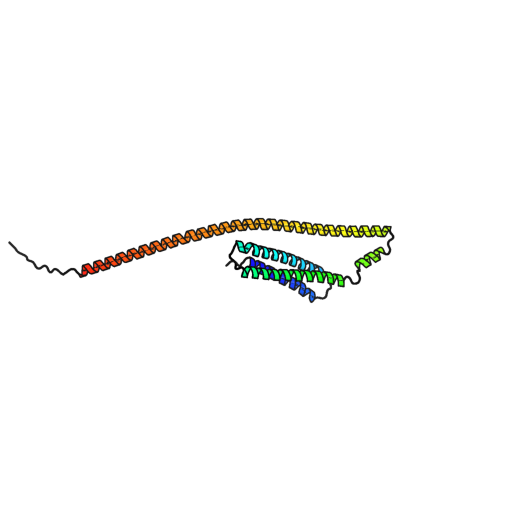
ATOM 1568 O O . TYR A 1 203 ? -42.965 0.124 49.715 1.00 82.88 203 TYR A O 1
ATOM 1576 N N . PHE A 1 204 ? -43.120 1.716 48.134 1.00 81.50 204 PHE A N 1
ATOM 1577 C CA . PHE A 1 204 ? -44.312 2.347 48.697 1.00 81.50 204 PHE A CA 1
ATOM 1578 C C . PHE A 1 204 ? -45.501 1.377 48.751 1.00 81.50 204 PHE A C 1
ATOM 1580 O O . PHE A 1 204 ? -46.167 1.271 49.783 1.00 81.50 204 PHE A O 1
ATOM 1587 N N . ARG A 1 205 ? -45.726 0.608 47.675 1.00 84.81 205 ARG A N 1
ATOM 1588 C CA . ARG A 1 205 ? -46.807 -0.387 47.598 1.00 84.81 205 ARG A CA 1
ATOM 1589 C C . ARG A 1 205 ? -46.629 -1.533 48.596 1.00 84.81 205 ARG A C 1
ATOM 1591 O O . ARG A 1 205 ? -47.596 -1.922 49.248 1.00 84.81 205 ARG A O 1
ATOM 1598 N N . LEU A 1 206 ? -45.409 -2.045 48.755 1.00 80.31 206 LEU A N 1
ATOM 1599 C CA . LEU A 1 206 ? -45.104 -3.101 49.727 1.00 80.31 206 LEU A CA 1
ATOM 1600 C C . LEU A 1 206 ? -45.253 -2.616 51.173 1.00 80.31 206 LEU A C 1
ATOM 1602 O O . LEU A 1 206 ? -45.791 -3.343 52.009 1.00 80.31 206 LEU A O 1
ATOM 1606 N N . LYS A 1 207 ? -44.817 -1.386 51.466 1.00 78.75 207 LYS A N 1
ATOM 1607 C CA . LYS A 1 207 ? -44.940 -0.789 52.800 1.00 78.75 207 LYS A CA 1
ATOM 1608 C C . LYS A 1 207 ? -46.408 -0.617 53.200 1.00 78.75 207 LYS A C 1
ATOM 1610 O O . LYS A 1 207 ? -46.809 -1.109 54.250 1.00 78.75 207 LYS A O 1
ATOM 1615 N N . TYR A 1 208 ? -47.226 -0.037 52.319 1.00 75.31 208 TYR A N 1
ATOM 1616 C CA . TYR A 1 208 ? -48.661 0.139 52.569 1.00 75.31 208 TYR A CA 1
ATOM 1617 C C . TYR A 1 208 ? -49.411 -1.188 52.748 1.00 75.31 208 TYR A C 1
ATOM 1619 O O . TYR A 1 208 ? -50.251 -1.306 53.638 1.00 75.31 208 TYR A O 1
ATOM 1627 N N . SER A 1 209 ? -49.079 -2.210 51.951 1.00 77.44 209 SER A N 1
ATOM 1628 C CA . SER A 1 209 ? -49.714 -3.529 52.075 1.00 77.44 209 SER A CA 1
ATOM 1629 C C . SER A 1 209 ? -49.385 -4.207 53.410 1.00 77.44 209 SER A C 1
ATOM 1631 O O . SER A 1 209 ? -50.245 -4.851 54.009 1.00 77.44 209 SER A O 1
ATOM 1633 N N . ARG A 1 210 ? -48.153 -4.041 53.907 1.00 72.31 210 ARG A N 1
ATOM 1634 C CA . ARG A 1 210 ? -47.732 -4.591 55.201 1.00 72.31 210 ARG A CA 1
ATOM 1635 C C . ARG A 1 210 ? -48.435 -3.899 56.372 1.00 72.31 210 ARG A C 1
ATOM 1637 O O . ARG A 1 210 ? -48.814 -4.575 57.326 1.00 72.31 210 ARG A O 1
ATOM 1644 N N . GLU A 1 211 ? -48.629 -2.585 56.295 1.00 71.44 211 GLU A N 1
ATOM 1645 C CA . GLU A 1 211 ? -49.369 -1.816 57.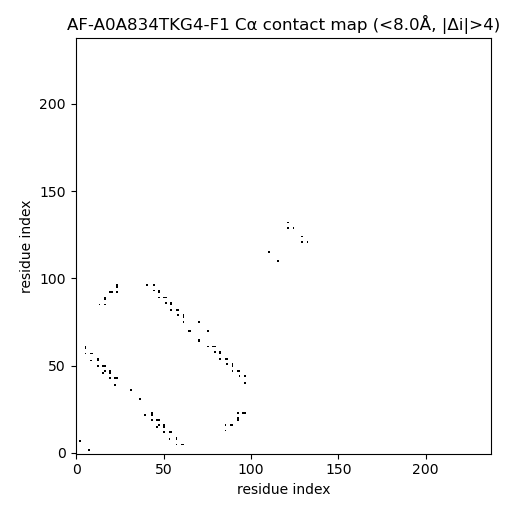302 1.00 71.44 211 GLU A CA 1
ATOM 1646 C C . GLU A 1 211 ? -50.841 -2.271 57.391 1.00 71.44 211 GLU A C 1
ATOM 1648 O O . GLU A 1 211 ? -51.359 -2.486 58.490 1.00 71.44 211 GLU A O 1
ATOM 1653 N N . GLU A 1 212 ? -51.500 -2.508 56.251 1.00 68.56 212 GLU A N 1
ATOM 1654 C CA . GLU A 1 212 ? -52.877 -3.021 56.217 1.00 68.56 212 GLU A CA 1
ATOM 1655 C C . GLU A 1 212 ? -53.019 -4.415 56.841 1.00 68.56 212 GLU A C 1
ATOM 1657 O O . GLU A 1 212 ? -53.973 -4.675 57.582 1.00 68.56 212 GLU A O 1
ATOM 1662 N N . ASP A 1 213 ? -52.079 -5.321 56.568 1.00 71.12 213 ASP A N 1
ATOM 1663 C CA . ASP A 1 213 ? -52.113 -6.678 57.120 1.00 71.12 213 ASP A CA 1
ATOM 1664 C C . ASP A 1 213 ? -51.920 -6.688 58.642 1.00 71.12 213 ASP A C 1
ATOM 1666 O O . ASP A 1 213 ? -52.553 -7.475 59.355 1.00 71.12 213 ASP A O 1
ATOM 1670 N N . VAL A 1 214 ? -51.080 -5.791 59.163 1.00 72.81 214 VAL A N 1
ATOM 1671 C CA . VAL A 1 214 ? -50.874 -5.621 60.609 1.00 72.81 214 VAL A CA 1
ATOM 1672 C C . VAL A 1 214 ? -52.135 -5.069 61.279 1.00 72.81 214 VAL A C 1
ATOM 1674 O O . VAL A 1 214 ? -52.550 -5.580 62.326 1.00 72.81 214 VAL A O 1
ATOM 1677 N N . GLN A 1 215 ? -52.797 -4.091 60.659 1.00 61.16 215 GLN A N 1
ATOM 1678 C CA . GLN A 1 215 ? -54.065 -3.542 61.148 1.00 61.16 215 GLN A CA 1
ATOM 1679 C C . GLN A 1 215 ? -55.176 -4.606 61.151 1.00 61.16 215 GLN A C 1
ATOM 1681 O O . GLN A 1 215 ? -55.848 -4.805 62.166 1.00 61.16 215 GLN A O 1
ATOM 1686 N N . LYS A 1 216 ? -55.309 -5.387 60.069 1.00 63.59 216 LYS A N 1
ATOM 1687 C CA . LYS A 1 216 ? -56.295 -6.482 59.966 1.00 63.59 216 LYS A CA 1
ATOM 1688 C C . LYS A 1 216 ? -56.058 -7.593 60.995 1.00 63.59 216 LYS A C 1
ATOM 1690 O O . LYS A 1 216 ? -57.024 -8.140 61.532 1.00 63.59 216 LYS A O 1
ATOM 1695 N N . ARG A 1 217 ? -54.801 -7.929 61.309 1.00 65.38 217 ARG A N 1
ATOM 1696 C CA . ARG A 1 217 ? -54.471 -8.915 62.361 1.00 65.38 217 ARG A CA 1
ATOM 1697 C C . ARG A 1 217 ? -54.772 -8.396 63.766 1.00 65.38 217 ARG A C 1
ATOM 1699 O O . ARG A 1 217 ? -55.268 -9.161 64.592 1.00 65.38 217 ARG A O 1
ATOM 1706 N N . THR A 1 218 ? -54.509 -7.117 64.024 1.00 67.19 218 THR A N 1
ATOM 1707 C CA . THR A 1 218 ? -54.813 -6.477 65.314 1.00 67.19 218 THR A CA 1
ATOM 1708 C C . THR A 1 218 ? -56.321 -6.414 65.548 1.00 67.19 218 THR A C 1
ATOM 1710 O O . THR A 1 218 ? -56.794 -6.860 66.590 1.00 67.19 218 THR A O 1
ATOM 1713 N N . LEU A 1 219 ? -57.092 -5.997 64.539 1.00 58.38 219 LEU A N 1
ATOM 1714 C CA . LEU A 1 219 ? -58.556 -5.970 64.606 1.00 58.38 219 LEU A CA 1
ATOM 1715 C C . LEU A 1 219 ? -59.159 -7.360 64.858 1.00 58.38 219 LEU A C 1
ATOM 1717 O O . LEU A 1 219 ? -60.037 -7.502 65.706 1.00 58.38 219 LEU A O 1
ATOM 1721 N N . ARG A 1 220 ? -58.654 -8.412 64.197 1.00 59.19 220 ARG A N 1
ATOM 1722 C CA . ARG A 1 220 ? -59.111 -9.792 64.452 1.00 59.19 220 ARG A CA 1
ATOM 1723 C C . ARG A 1 220 ? -58.823 -10.262 65.880 1.00 59.19 220 ARG A C 1
ATOM 1725 O O . ARG A 1 220 ? -59.647 -10.970 66.446 1.00 59.19 220 ARG A O 1
ATOM 1732 N N . ARG A 1 221 ? -57.695 -9.866 66.479 1.00 63.03 221 ARG A N 1
ATOM 1733 C CA . ARG A 1 221 ? -57.383 -10.189 67.883 1.00 63.03 221 ARG A CA 1
ATOM 1734 C C . ARG A 1 221 ? -58.326 -9.497 68.865 1.00 63.03 221 ARG A C 1
ATOM 1736 O O . ARG A 1 221 ? -58.764 -10.138 69.814 1.00 63.03 221 ARG A O 1
ATOM 1743 N N . THR A 1 222 ? -58.672 -8.237 68.621 1.00 59.09 222 THR A N 1
ATOM 1744 C CA . THR A 1 222 ? -59.586 -7.486 69.493 1.00 59.09 222 THR A CA 1
ATOM 1745 C C . THR A 1 222 ? -61.014 -8.030 69.425 1.00 59.09 222 THR A C 1
ATOM 1747 O O . THR A 1 222 ? -61.658 -8.169 70.458 1.00 59.09 222 THR A O 1
ATOM 1750 N N . ILE A 1 223 ? -61.489 -8.418 68.234 1.00 55.84 223 ILE A N 1
ATOM 1751 C CA . ILE A 1 223 ? -62.846 -8.965 68.044 1.00 55.84 223 ILE A CA 1
ATOM 1752 C C . ILE A 1 223 ? -63.019 -10.331 68.736 1.00 55.84 223 ILE A C 1
ATOM 1754 O O . ILE A 1 223 ? -64.083 -10.604 69.280 1.00 55.84 223 ILE A O 1
ATOM 1758 N N . ILE A 1 224 ? -61.981 -11.174 68.774 1.00 57.09 224 ILE A N 1
ATOM 1759 C CA . ILE A 1 224 ? -62.039 -12.497 69.431 1.00 57.09 224 ILE A CA 1
ATOM 1760 C C . ILE A 1 224 ? -61.980 -12.385 70.973 1.00 57.09 224 ILE A C 1
ATOM 1762 O O . ILE A 1 224 ? -62.354 -13.323 71.670 1.00 57.09 224 ILE A O 1
ATOM 1766 N N . SER A 1 225 ? -61.559 -11.241 71.526 1.00 52.78 225 SER A N 1
ATOM 1767 C CA . SER A 1 225 ? -61.390 -11.036 72.975 1.00 52.78 225 SER A CA 1
ATOM 1768 C C . SER A 1 225 ? -62.585 -10.364 73.675 1.00 52.78 225 SER A C 1
ATOM 1770 O O . SER A 1 225 ? -62.477 -10.044 74.861 1.00 52.78 225 SER A O 1
ATOM 1772 N N . VAL A 1 226 ? -63.705 -10.114 72.988 1.00 50.09 226 VAL A N 1
ATOM 1773 C CA . VAL A 1 226 ? -64.887 -9.485 73.607 1.00 50.09 226 VAL A CA 1
ATOM 1774 C C . VAL A 1 226 ? -65.670 -10.538 74.411 1.00 50.09 226 VAL A C 1
ATOM 1776 O O . VAL A 1 226 ? -66.111 -11.526 73.825 1.00 50.09 226 VAL A O 1
ATOM 1779 N N . PRO A 1 227 ? -65.863 -10.374 75.734 1.00 49.41 227 PRO A N 1
ATOM 1780 C CA . PRO A 1 227 ? -66.624 -11.329 76.533 1.00 49.41 227 PRO A CA 1
ATOM 1781 C C . PRO A 1 227 ? -68.127 -11.190 76.244 1.00 49.41 227 PRO A C 1
ATOM 1783 O O . PRO A 1 227 ? -68.676 -10.089 76.279 1.00 49.41 227 PRO A O 1
ATOM 1786 N N . SER A 1 228 ? -68.797 -12.312 75.971 1.00 51.41 228 SER A N 1
ATOM 1787 C CA . SER A 1 228 ? -70.249 -12.388 75.774 1.00 51.41 228 SER A CA 1
ATOM 1788 C C . SER A 1 228 ? -70.991 -11.937 77.035 1.00 51.41 228 SER A C 1
ATOM 1790 O O . SER A 1 228 ? -71.056 -12.671 78.020 1.00 51.41 228 SER A O 1
ATOM 1792 N N . PHE A 1 229 ? -71.556 -10.729 77.017 1.00 47.44 229 PHE A N 1
ATOM 1793 C CA . PHE A 1 229 ? -72.415 -10.230 78.090 1.00 47.44 229 PHE A CA 1
ATOM 1794 C C . PHE A 1 229 ? -73.854 -10.710 77.851 1.00 47.44 229 PHE A C 1
ATOM 1796 O O . PHE A 1 229 ? -74.571 -10.174 77.008 1.00 47.44 229 PHE A O 1
ATOM 1803 N N . SER A 1 230 ? -74.276 -11.744 78.580 1.00 46.81 230 SER A N 1
ATOM 1804 C CA . SER A 1 230 ? -75.683 -12.151 78.661 1.00 46.81 230 SER A CA 1
ATOM 1805 C C . SER A 1 230 ? -76.437 -11.171 79.565 1.00 46.81 230 SER A C 1
ATOM 1807 O O . SER A 1 230 ? -76.244 -11.174 80.778 1.00 46.81 230 SER A O 1
ATOM 1809 N N . LEU A 1 231 ? -77.289 -10.323 78.986 1.00 42.53 231 LEU A N 1
ATOM 1810 C CA . LEU A 1 231 ? -78.187 -9.430 79.726 1.00 42.53 231 LEU A CA 1
ATOM 1811 C C . LEU A 1 231 ? -79.536 -10.121 79.965 1.00 42.53 231 LEU A C 1
ATOM 1813 O O . LEU A 1 231 ? -80.381 -10.193 79.076 1.00 42.53 231 LEU A O 1
ATOM 1817 N N . THR A 1 232 ? -79.742 -10.607 81.188 1.00 47.88 232 THR A N 1
ATOM 1818 C CA . THR A 1 232 ? -81.061 -10.919 81.756 1.00 47.88 232 THR A CA 1
ATOM 1819 C C . THR A 1 232 ? -81.450 -9.827 82.750 1.00 47.88 232 THR A C 1
ATOM 1821 O O . THR A 1 232 ? -80.913 -9.784 83.853 1.00 47.88 232 THR A O 1
ATOM 1824 N N . ALA A 1 233 ? -82.378 -8.955 82.367 1.00 46.31 233 ALA A N 1
ATOM 1825 C CA . ALA A 1 233 ? -83.201 -8.110 83.240 1.00 46.31 233 ALA A CA 1
ATOM 1826 C C . ALA A 1 233 ? -84.327 -7.564 82.342 1.00 46.31 233 ALA A C 1
ATOM 1828 O O . ALA A 1 233 ? -84.054 -7.132 81.230 1.00 46.31 233 ALA A O 1
ATOM 1829 N N . GLY A 1 234 ? -85.616 -7.624 82.656 1.00 45.22 234 GLY A N 1
ATOM 1830 C CA . GLY A 1 234 ? -86.275 -7.491 83.948 1.00 45.22 234 GLY A CA 1
ATOM 1831 C C . GLY A 1 234 ? -87.403 -6.483 83.716 1.00 45.22 234 GLY A C 1
ATOM 1832 O O . GLY A 1 234 ? -87.213 -5.289 83.908 1.00 45.22 234 GLY A O 1
ATOM 1833 N N . PHE A 1 235 ? -88.531 -6.954 83.178 1.00 43.53 235 PHE A N 1
ATOM 1834 C CA . PHE A 1 235 ? -89.741 -6.155 82.969 1.00 43.53 235 PHE A CA 1
ATOM 1835 C C . PHE A 1 235 ? -90.392 -5.927 84.342 1.00 43.53 235 PHE A C 1
ATOM 1837 O O . PHE A 1 235 ? -90.765 -6.899 84.995 1.00 43.53 235 PHE A O 1
ATOM 1844 N N . SER A 1 236 ? -90.525 -4.674 84.781 1.00 41.66 236 SER A N 1
ATOM 1845 C CA . SER A 1 236 ? -91.333 -4.317 85.953 1.00 41.66 236 SER A CA 1
ATOM 1846 C C . SER A 1 236 ? -92.417 -3.338 85.520 1.00 41.66 236 SER A C 1
ATOM 1848 O O . SER A 1 236 ? -92.110 -2.287 84.957 1.00 41.66 236 SER A O 1
ATOM 1850 N N . LEU A 1 237 ? -93.676 -3.713 85.753 1.00 41.88 237 LEU A N 1
ATOM 1851 C CA . LEU A 1 237 ? -94.822 -2.816 85.673 1.00 41.88 237 LEU A CA 1
ATOM 1852 C C . LEU A 1 237 ? -95.105 -2.240 87.065 1.00 41.88 237 LEU A C 1
ATOM 1854 O O . LEU A 1 237 ? -95.191 -2.997 88.031 1.00 41.88 237 LEU A O 1
ATOM 1858 N N . SER A 1 238 ? -95.389 -0.937 87.043 1.00 47.81 238 SER A N 1
ATOM 1859 C CA . SER A 1 238 ? -95.995 -0.082 88.070 1.00 47.81 238 SER A CA 1
ATOM 1860 C C . SER A 1 238 ? -95.106 0.487 89.170 1.00 47.81 238 SER A C 1
ATOM 1862 O O . SER A 1 238 ? -94.248 -0.231 89.719 1.00 47.81 238 SER A O 1
#

Organism: NCBI:txid362788

InterPro domains:
  IPR000727 Target SNARE coiled-coil homology domain [PS50192] (135-197)
  IPR045242 Syntaxin [PTHR19957] (22-191)

Sequence (238 aa):
MASDPWVRQFNEASKLAEEVKGMISAKSSQPSSGPETPRHLSAARRKITILRTKIEILQSLISTLPSQQPITGKEINRRQDQLANLSSKANQMATTLNMSGLANRDSLLGPDKKSEEVMNKAAGLDNQGLVGFQRQIIKEQDSDLEKLEETVISTKHIALAVNEELTLHTRLLDDLDEQVDTTNSRLQGGNVPFIETIYSSIYFRLKYSREEDVQKRTLRRTIISVPSFSLTAGFSLS

Secondary structure (DSSP, 8-state):
-PPPHHHHHHHHHHHHHHHHHHHHHHHHTS---STHHHHHHHHHHHHHHHHHHHHHHHHHHHHHHHHHS---HHHHHHHHHHHHHHHHHHHHHHHHHHHHHHHHH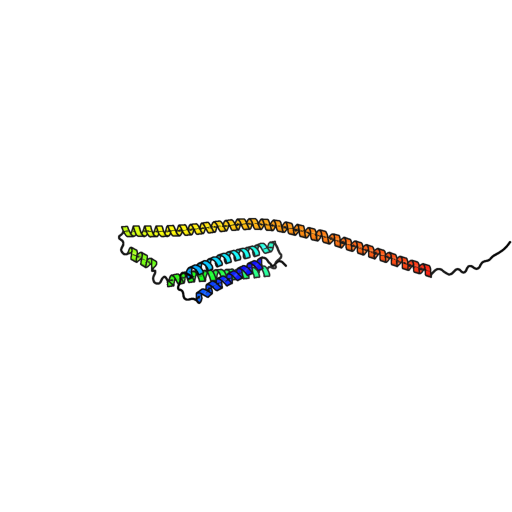HHH-STTHHHHHHHHHHTT--HHHHHHHHHHHHHHHHHHHHHHHHHHHHHHHHHHHHHHHHHHHHHHHHHHHHHHHHHHHHHHHHHHHHHHHHHHHHHHHHHHHHHHHHHHHHHHHHHHT-------------